Protein AF-A0A6L5FPJ3-F1 (afdb_monomer_lite)

pLDDT: mean 78.19, std 18.32, range [28.7, 98.06]

Radius of gyration: 19.88 Å; chains: 1; bounding box: 61×42×44 Å

Secondary structure (DSSP, 8-state):
---SHHHHHHHS------S-SSSSS-S-------TTSTTTT--B--TTS----HHHHHHHHHHHHHHTS--SS--S--SSPPP-EEE--SHHHHHHHHHH-SEEE---S-GGGHHHHHHHHHHTS-TT---EEE--------SSHHHHHHHHHIIIIISB-HHHHHHHHHHHHH-TTS-GGGTT--PPP-

Sequence (190 aa):
MRTSAFDHATATIAMQRHNTRTFNANKFKLGLFAPNCSGGLTMTKAPERWDASWDNNMQAATLADAAGLVISKPKPYGNERPLLMSAGSSKTGRAFAARHADCLFMVIIEQQALAEDIRAARALAAGERRVGVFASGHMICRPTQKEAEEYHHCIVHEMGDWDAVDVIIGVRKDSLSFPTSCRRCAIPAP

Foldseek 3Di:
DPDPPVVVVVVPPPPQDPCDLQRHPDPDADEDAQLQDFLRPAQFQDPPTRDSDPVSLVVVQVVQVVVSRYHSPDDPDDPDDDQFEFEDDDPVSLLCCQAPGQEYEYEDPDPVCVVVVLVVSQVSHDDPDGHHYHYDDDDFDDPDPVVSVVVVCCGPPVGGPVVVVVVVLVVQLPDPVDDPVVSPPPPDDD

Structure (mmCIF, N/CA/C/O backbone):
data_AF-A0A6L5FPJ3-F1
#
_entry.id   AF-A0A6L5FPJ3-F1
#
loop_
_atom_site.group_PDB
_atom_site.id
_atom_site.type_symbol
_atom_site.label_atom_id
_atom_site.label_alt_id
_atom_site.label_comp_id
_atom_site.label_asym_id
_atom_site.label_entity_id
_atom_site.label_seq_id
_atom_site.pdbx_PDB_ins_code
_atom_site.Cartn_x
_atom_site.Cartn_y
_atom_site.Cartn_z
_atom_site.occupancy
_atom_site.B_iso_or_equiv
_atom_site.auth_seq_id
_atom_site.auth_comp_id
_atom_site.auth_asym_id
_atom_site.auth_atom_id
_atom_site.pdbx_PDB_model_num
ATOM 1 N N . MET A 1 1 ? -42.613 -21.165 10.367 1.00 38.47 1 MET A N 1
ATOM 2 C CA . MET A 1 1 ? -41.861 -21.076 11.640 1.00 38.47 1 MET A CA 1
ATOM 3 C C . MET A 1 1 ? -40.426 -21.541 11.418 1.00 38.47 1 MET A C 1
ATOM 5 O O . MET A 1 1 ? -40.228 -22.740 11.306 1.00 38.47 1 MET A O 1
ATOM 9 N N . ARG A 1 2 ? -39.468 -20.610 11.291 1.00 35.00 2 ARG A N 1
ATOM 10 C CA . ARG A 1 2 ? -38.012 -20.749 11.560 1.00 35.00 2 ARG A CA 1
ATOM 11 C C . ARG A 1 2 ? -37.304 -19.503 11.001 1.00 35.00 2 ARG A C 1
ATOM 13 O O . ARG A 1 2 ? -36.646 -19.565 9.975 1.00 35.00 2 ARG A O 1
ATOM 20 N N . THR A 1 3 ? -37.505 -18.353 11.642 1.00 38.69 3 THR A N 1
ATOM 21 C CA . THR A 1 3 ? -36.840 -17.087 11.262 1.00 38.69 3 THR A CA 1
ATOM 22 C C . THR A 1 3 ? -36.344 -16.266 12.455 1.00 38.69 3 THR A C 1
ATOM 24 O O . THR A 1 3 ? -35.754 -15.223 12.242 1.00 38.69 3 THR A O 1
ATOM 27 N N . SER A 1 4 ? -36.500 -16.708 13.710 1.00 44.62 4 SER A N 1
ATOM 28 C CA . SER A 1 4 ? -36.170 -15.853 14.867 1.00 44.62 4 SER A CA 1
ATOM 29 C C . SER A 1 4 ? -34.794 -16.090 15.505 1.00 44.62 4 SER A C 1
ATOM 31 O O . SER A 1 4 ? -34.322 -15.234 16.245 1.00 44.62 4 SER A O 1
ATOM 33 N N . ALA A 1 5 ? -34.119 -17.215 15.239 1.00 34.91 5 ALA A N 1
ATOM 34 C CA . ALA A 1 5 ? -32.880 -17.561 15.951 1.00 34.91 5 ALA A CA 1
ATOM 35 C C . ALA A 1 5 ? -31.600 -16.957 15.334 1.00 34.91 5 ALA A C 1
ATOM 37 O O . ALA A 1 5 ? -30.630 -16.728 16.052 1.00 34.91 5 ALA A O 1
ATOM 38 N N . PHE A 1 6 ? -31.588 -16.670 14.026 1.00 33.81 6 PHE A N 1
ATOM 39 C CA . PHE A 1 6 ? -30.426 -16.065 13.354 1.00 33.81 6 PHE A CA 1
ATOM 40 C C . PHE A 1 6 ? -30.341 -14.545 13.557 1.00 33.81 6 PHE A C 1
ATOM 42 O O . PHE A 1 6 ? -29.236 -14.013 13.678 1.00 33.81 6 PHE A O 1
ATOM 49 N N . ASP A 1 7 ? -31.488 -13.870 13.670 1.00 36.22 7 ASP A N 1
ATOM 50 C CA . ASP A 1 7 ? -31.563 -12.409 13.803 1.00 36.22 7 ASP A CA 1
ATOM 51 C C . ASP A 1 7 ? -31.186 -11.912 15.208 1.00 36.22 7 ASP A C 1
ATOM 53 O O . ASP A 1 7 ? -30.651 -10.817 15.361 1.00 36.22 7 ASP A O 1
ATOM 57 N N . HIS A 1 8 ? -31.399 -12.718 16.255 1.00 28.70 8 HIS A N 1
ATOM 58 C CA . HIS A 1 8 ? -30.972 -12.353 17.614 1.00 28.70 8 HIS A CA 1
ATOM 59 C C . HIS A 1 8 ? -29.475 -12.579 17.857 1.00 28.70 8 HIS A C 1
ATOM 61 O O . HIS A 1 8 ? -28.860 -11.819 18.601 1.00 28.70 8 HIS A O 1
ATOM 67 N N . ALA A 1 9 ? -28.851 -13.553 17.186 1.00 31.70 9 ALA A N 1
ATOM 68 C CA . ALA A 1 9 ? -27.411 -13.788 17.310 1.00 31.70 9 ALA A CA 1
ATOM 69 C C . ALA A 1 9 ? -26.565 -12.712 16.600 1.00 31.70 9 ALA A C 1
ATOM 71 O O . ALA A 1 9 ? -25.421 -12.471 16.982 1.00 31.70 9 ALA A O 1
ATOM 72 N N . THR A 1 10 ? -27.112 -12.035 15.584 1.00 35.72 10 THR A N 1
ATOM 73 C CA . THR A 1 10 ? -26.400 -10.971 14.856 1.00 35.72 10 THR A CA 1
ATOM 74 C C . THR A 1 10 ? -26.397 -9.637 15.602 1.00 35.72 10 THR A C 1
ATOM 76 O O . THR A 1 10 ? -25.449 -8.868 15.450 1.00 35.72 10 THR A O 1
ATOM 79 N N . ALA A 1 11 ? -27.401 -9.377 16.446 1.00 29.81 11 ALA A N 1
ATOM 80 C CA . ALA A 1 11 ? -27.520 -8.125 17.193 1.00 29.81 11 ALA A CA 1
ATOM 81 C C . ALA A 1 11 ? -26.502 -7.998 18.347 1.00 29.81 11 ALA A C 1
ATOM 83 O O . ALA A 1 11 ? -26.105 -6.890 18.696 1.00 29.81 11 ALA A O 1
ATOM 84 N N . THR A 1 12 ? -26.021 -9.111 18.911 1.00 30.78 12 THR A N 1
ATOM 85 C CA . THR A 1 12 ? -25.081 -9.100 20.053 1.00 30.78 12 THR A CA 1
ATOM 86 C C . THR A 1 12 ? -23.602 -9.105 19.632 1.00 30.78 12 THR A C 1
ATOM 88 O O . THR A 1 12 ? -22.728 -8.808 20.441 1.00 30.78 12 THR A O 1
ATOM 91 N N . ILE A 1 13 ? -23.284 -9.351 18.354 1.00 40.75 13 ILE A N 1
ATOM 92 C CA . ILE A 1 13 ? -21.901 -9.338 17.826 1.00 40.75 13 ILE A CA 1
ATOM 93 C C . ILE A 1 13 ? -21.573 -7.966 17.205 1.00 40.75 13 ILE A C 1
ATOM 95 O O . ILE A 1 13 ? -20.825 -7.836 16.240 1.00 40.75 13 ILE A O 1
ATOM 99 N N . ALA A 1 14 ? -22.097 -6.889 17.783 1.00 42.00 14 ALA A N 1
ATOM 100 C CA . ALA A 1 14 ? -21.445 -5.588 17.703 1.00 42.00 14 ALA A CA 1
ATOM 101 C C . ALA A 1 14 ? -20.428 -5.475 18.852 1.00 42.00 14 ALA A C 1
ATOM 103 O O . ALA A 1 14 ? -20.397 -4.483 19.571 1.00 42.00 14 ALA A O 1
ATOM 104 N N . MET A 1 15 ? -19.602 -6.510 19.067 1.00 47.53 15 MET A N 1
ATOM 105 C CA . MET A 1 15 ? -18.452 -6.377 19.959 1.00 47.53 15 MET A CA 1
ATOM 106 C C . MET A 1 15 ? -17.553 -5.304 19.346 1.00 47.53 15 MET A C 1
ATOM 108 O O . MET A 1 15 ? -16.962 -5.506 18.281 1.00 47.53 15 MET A O 1
ATOM 112 N N . GLN A 1 16 ? -17.503 -4.135 19.989 1.00 55.09 16 GLN A N 1
ATOM 113 C CA . GLN A 1 16 ? -16.430 -3.176 19.785 1.00 55.09 16 GLN A CA 1
ATOM 114 C C . GLN A 1 16 ? -15.129 -3.961 19.942 1.00 55.09 16 GLN A C 1
ATOM 116 O O . GLN A 1 16 ? -14.819 -4.415 21.042 1.00 55.09 16 GLN A O 1
ATOM 121 N N . ARG A 1 17 ? -14.404 -4.165 18.831 1.00 59.72 17 ARG A N 1
ATOM 122 C CA . ARG A 1 17 ? -13.047 -4.715 18.873 1.00 59.72 17 ARG A CA 1
ATOM 123 C C . ARG A 1 17 ? -12.285 -3.974 19.960 1.00 59.72 17 ARG A C 1
ATOM 125 O O . ARG A 1 17 ? -12.403 -2.747 20.056 1.00 59.72 17 ARG A O 1
ATOM 132 N N . HIS A 1 18 ? -11.530 -4.710 20.769 1.00 56.66 18 HIS A N 1
ATOM 133 C CA . HIS A 1 18 ? -10.721 -4.106 21.821 1.00 56.66 18 HIS A CA 1
ATOM 134 C C . HIS A 1 18 ? -9.832 -3.007 21.219 1.00 56.66 18 HIS A C 1
ATOM 136 O O . HIS A 1 18 ? -9.517 -3.034 20.024 1.00 56.66 18 HIS A O 1
ATOM 142 N N . ASN A 1 19 ? -9.432 -2.035 22.042 1.00 61.81 19 ASN A N 1
ATOM 143 C CA . ASN A 1 19 ? -8.578 -0.922 21.632 1.00 61.81 19 ASN A CA 1
ATOM 144 C C . ASN A 1 19 ? -7.247 -1.452 21.051 1.00 61.81 19 ASN A C 1
ATOM 146 O O . ASN A 1 19 ? -6.295 -1.724 21.779 1.00 61.81 19 ASN A O 1
ATOM 150 N N . THR A 1 20 ? -7.198 -1.650 19.735 1.00 69.62 20 THR A N 1
ATOM 151 C CA . THR A 1 20 ? -6.054 -2.187 18.985 1.00 69.62 20 THR A CA 1
ATOM 152 C C . THR A 1 20 ? -5.373 -1.042 18.243 1.00 69.62 20 THR A C 1
ATOM 154 O O . THR A 1 20 ? -5.936 0.042 18.084 1.00 69.62 20 THR A O 1
ATOM 157 N N . ARG A 1 21 ? -4.156 -1.242 17.718 1.00 72.38 21 ARG A N 1
ATOM 158 C CA . ARG A 1 21 ? -3.517 -0.199 16.886 1.00 72.38 21 ARG A CA 1
ATOM 159 C C . ARG A 1 21 ? -4.382 0.154 15.659 1.00 72.38 21 ARG A C 1
ATOM 161 O O . ARG A 1 21 ? -4.481 1.323 15.288 1.00 72.38 21 ARG A O 1
ATOM 168 N N . THR A 1 22 ? -5.099 -0.827 15.107 1.00 75.06 22 THR A N 1
ATOM 169 C CA . THR A 1 22 ? -6.033 -0.632 13.987 1.00 75.06 22 THR A CA 1
ATOM 170 C C . THR A 1 22 ? -7.361 -0.005 14.414 1.00 75.06 22 THR A C 1
ATOM 172 O O . THR A 1 22 ? -7.835 0.910 13.745 1.00 75.06 22 THR A O 1
ATOM 175 N N . PHE A 1 23 ? -7.944 -0.432 15.537 1.00 72.88 23 PHE A N 1
ATOM 176 C CA . PHE A 1 23 ? -9.210 0.090 16.062 1.00 72.88 23 PHE A CA 1
ATOM 177 C C . PHE A 1 23 ? -8.971 0.799 17.396 1.00 72.88 23 PHE A C 1
ATOM 179 O O . PHE A 1 23 ? -9.121 0.216 18.464 1.00 72.88 23 PHE A O 1
ATOM 186 N N . ASN A 1 24 ? -8.578 2.071 17.304 1.00 77.12 24 ASN A N 1
ATOM 187 C CA . ASN A 1 24 ? -8.466 3.004 18.428 1.00 77.12 24 ASN A CA 1
ATOM 188 C C . ASN A 1 24 ? -8.989 4.387 18.022 1.00 77.12 24 ASN A C 1
ATOM 190 O O . ASN A 1 24 ? -9.336 4.595 16.858 1.00 77.12 24 ASN A O 1
ATOM 194 N N . ALA A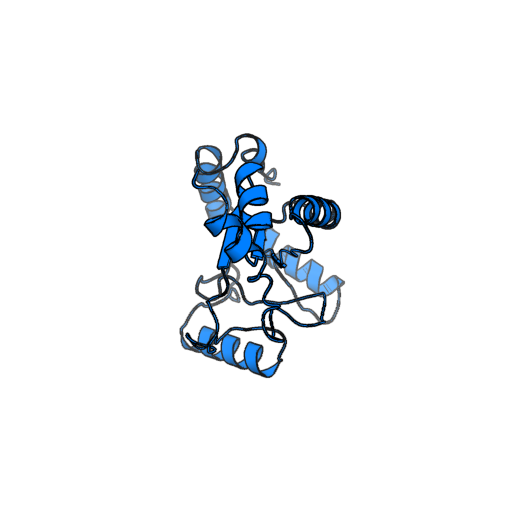 1 25 ? -8.997 5.334 18.962 1.00 81.56 25 ALA A N 1
ATOM 195 C CA . ALA A 1 25 ? -9.538 6.679 18.769 1.00 81.56 25 ALA A CA 1
ATOM 196 C C . ALA A 1 25 ? -8.852 7.514 17.665 1.00 81.56 25 ALA A C 1
ATOM 198 O O . ALA A 1 25 ? -9.455 8.468 17.170 1.00 81.56 25 ALA A O 1
ATOM 199 N N . ASN A 1 26 ? -7.624 7.175 17.249 1.00 82.31 26 ASN A N 1
ATOM 200 C CA . ASN A 1 26 ? -6.961 7.861 16.143 1.00 82.31 26 ASN A CA 1
ATOM 201 C C . ASN A 1 26 ? -7.715 7.591 14.832 1.00 82.31 26 ASN A C 1
ATOM 203 O O . ASN A 1 26 ? -7.909 6.440 14.444 1.00 82.31 26 ASN A O 1
ATOM 207 N N . LYS A 1 27 ? -8.139 8.658 14.150 1.00 82.69 27 LYS A N 1
ATOM 208 C CA . LYS A 1 27 ? -8.927 8.583 12.912 1.00 82.69 27 LYS A CA 1
ATOM 209 C C . LYS A 1 27 ? -8.084 8.221 11.689 1.00 82.69 27 LYS A C 1
ATOM 211 O O . LYS A 1 27 ? -8.639 7.709 10.721 1.00 82.69 27 LYS A O 1
ATOM 216 N N . PHE A 1 28 ? 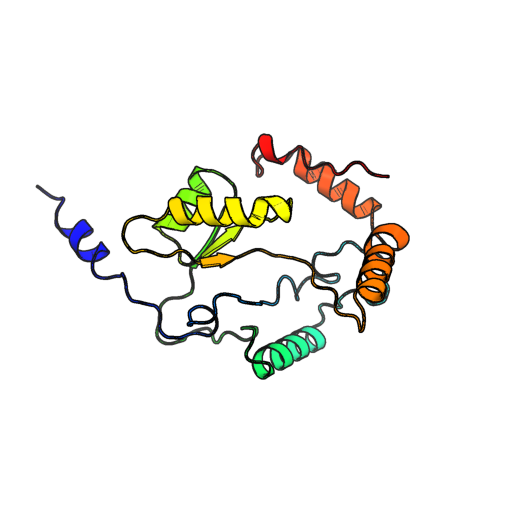-6.777 8.478 11.735 1.00 85.06 28 PHE A N 1
ATOM 217 C CA . PHE A 1 28 ? -5.849 8.191 10.648 1.00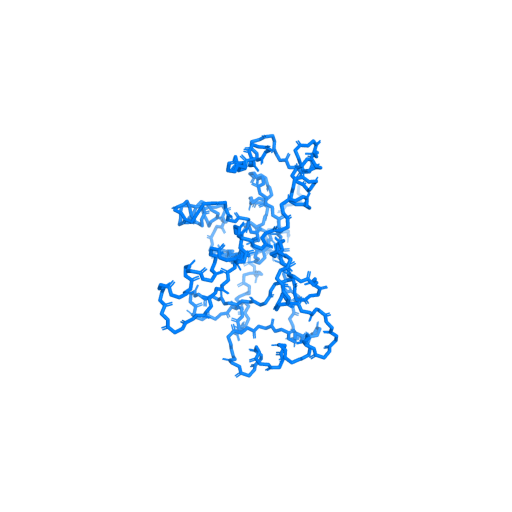 85.06 28 PHE A CA 1
ATOM 218 C C . PHE A 1 28 ? -4.907 7.053 11.043 1.00 85.06 28 PHE A C 1
ATOM 220 O O . PHE A 1 28 ? -4.401 7.011 12.165 1.00 85.06 28 PHE A O 1
ATOM 227 N N . LYS A 1 29 ? -4.712 6.101 10.129 1.00 81.88 29 LYS A N 1
ATOM 228 C CA . LYS A 1 29 ? -3.905 4.895 10.339 1.00 81.88 29 LYS A CA 1
ATOM 229 C C . LYS A 1 29 ? -2.889 4.784 9.219 1.00 81.88 29 LYS A C 1
ATOM 231 O O . LYS A 1 29 ? -3.249 4.981 8.062 1.00 81.88 29 LYS A O 1
ATOM 236 N N . LEU A 1 30 ? -1.665 4.406 9.569 1.00 84.56 30 LEU A N 1
ATOM 237 C CA . LEU A 1 30 ? -0.636 4.042 8.605 1.00 84.56 30 LEU A CA 1
ATOM 238 C C . LEU A 1 30 ? -0.356 2.540 8.710 1.00 84.56 30 LEU A C 1
ATOM 240 O O . LEU A 1 30 ? -0.519 1.937 9.772 1.00 84.56 30 LEU A O 1
ATOM 244 N N . GLY A 1 31 ? 0.048 1.931 7.600 1.00 84.12 31 GLY A N 1
ATOM 245 C CA . GLY A 1 31 ? 0.433 0.528 7.524 1.00 84.12 31 GLY A CA 1
ATOM 246 C C . GLY A 1 31 ? 1.535 0.320 6.491 1.00 84.12 31 GLY A C 1
ATOM 247 O O . GLY A 1 31 ? 1.631 1.097 5.544 1.00 84.12 31 GLY A O 1
ATOM 248 N N . LEU A 1 32 ? 2.349 -0.724 6.664 1.00 86.69 32 LEU A N 1
ATOM 249 C CA . LEU A 1 32 ? 3.244 -1.192 5.607 1.00 86.69 32 LEU A CA 1
ATOM 250 C C . LEU A 1 32 ? 2.450 -2.090 4.655 1.00 86.69 32 LEU A C 1
ATOM 252 O O . LEU A 1 32 ? 1.687 -2.948 5.100 1.00 86.69 32 LEU A O 1
ATOM 256 N N . PHE A 1 33 ? 2.624 -1.888 3.352 1.00 88.31 33 PHE A N 1
ATOM 257 C CA . PHE A 1 33 ? 1.951 -2.664 2.315 1.00 88.31 33 PHE A CA 1
ATOM 258 C C . PHE A 1 33 ? 2.961 -3.133 1.271 1.00 88.31 33 PHE A C 1
ATOM 260 O O . PHE A 1 33 ? 3.838 -2.370 0.881 1.00 88.31 33 PHE A O 1
ATOM 267 N N . ALA A 1 34 ? 2.830 -4.391 0.844 1.00 88.50 34 ALA A N 1
ATOM 268 C CA . ALA A 1 34 ? 3.736 -5.058 -0.094 1.00 88.50 34 ALA A CA 1
ATOM 269 C C . ALA A 1 34 ? 5.250 -5.021 0.258 1.00 88.50 34 ALA A C 1
ATOM 271 O O . ALA A 1 34 ? 6.063 -4.938 -0.662 1.00 88.50 34 ALA A O 1
ATOM 272 N N . PRO A 1 35 ? 5.682 -5.130 1.538 1.00 88.56 35 PRO A N 1
ATOM 273 C CA . PRO A 1 35 ? 7.116 -5.170 1.857 1.00 88.56 35 PRO A CA 1
ATOM 274 C C . PRO A 1 35 ? 7.802 -6.440 1.318 1.00 88.56 35 PRO A C 1
ATOM 276 O O . PRO A 1 35 ? 9.010 -6.483 1.139 1.00 88.56 35 PRO A O 1
ATOM 279 N N . ASN A 1 36 ? 7.031 -7.478 0.995 1.00 89.00 36 ASN A N 1
ATOM 280 C CA . ASN A 1 36 ? 7.517 -8.720 0.401 1.00 89.00 36 ASN A CA 1
ATOM 281 C C . ASN A 1 36 ? 7.724 -8.651 -1.127 1.00 89.00 36 ASN A C 1
ATOM 283 O O . ASN A 1 36 ? 8.057 -9.669 -1.728 1.00 89.00 36 ASN A O 1
ATOM 287 N N . CYS A 1 37 ? 7.504 -7.495 -1.756 1.00 90.81 37 CYS A N 1
ATOM 288 C CA . CYS A 1 37 ? 7.731 -7.278 -3.182 1.00 90.81 37 CYS A CA 1
ATOM 289 C C . CYS A 1 37 ? 8.916 -6.326 -3.358 1.00 90.81 37 CYS A C 1
ATOM 291 O O . CYS A 1 37 ? 8.867 -5.206 -2.853 1.00 90.81 37 CYS A O 1
ATOM 293 N N . SER A 1 38 ? 9.974 -6.724 -4.070 1.00 90.69 38 SER A N 1
ATOM 294 C CA . SER A 1 38 ? 11.070 -5.793 -4.375 1.00 90.69 38 SER A CA 1
ATOM 295 C C . SER A 1 38 ? 10.571 -4.679 -5.301 1.00 90.69 38 SER A C 1
ATOM 297 O O . SER A 1 38 ? 9.859 -4.944 -6.266 1.00 90.69 38 SER A O 1
ATOM 299 N N . GLY A 1 39 ? 10.897 -3.428 -4.975 1.00 87.88 39 GLY A N 1
ATOM 300 C CA . GLY A 1 39 ? 10.260 -2.229 -5.538 1.00 87.88 39 GLY A CA 1
ATOM 301 C C . GLY A 1 39 ? 8.894 -1.888 -4.921 1.00 87.88 39 GLY A C 1
ATOM 302 O O . GLY A 1 39 ? 8.319 -0.844 -5.222 1.00 87.88 39 GLY A O 1
ATOM 303 N N . GLY A 1 40 ? 8.372 -2.723 -4.018 1.00 87.12 40 GLY A N 1
ATOM 304 C CA . GLY A 1 40 ? 7.043 -2.574 -3.435 1.00 87.12 40 GLY A CA 1
ATOM 305 C C . GLY A 1 40 ? 5.959 -2.651 -4.509 1.00 87.12 40 GLY A C 1
ATOM 306 O O . GLY A 1 40 ? 5.788 -3.678 -5.165 1.00 87.12 40 GLY A O 1
ATOM 307 N N . LEU A 1 41 ? 5.224 -1.551 -4.681 1.00 87.69 41 LEU A N 1
ATOM 308 C CA . LEU A 1 41 ? 4.289 -1.342 -5.793 1.00 87.69 41 LEU A CA 1
ATOM 309 C C . LEU A 1 41 ? 4.778 -0.283 -6.792 1.00 87.69 41 LEU A C 1
ATOM 311 O O . LEU A 1 41 ? 4.057 0.041 -7.737 1.00 87.69 41 LEU A O 1
ATOM 315 N N . THR A 1 42 ? 5.983 0.253 -6.596 1.00 89.81 42 THR A N 1
ATOM 316 C CA . THR A 1 42 ? 6.580 1.246 -7.485 1.00 89.81 42 THR A CA 1
ATOM 317 C C . THR A 1 42 ? 7.363 0.526 -8.573 1.00 89.81 42 THR A C 1
ATOM 319 O O . THR A 1 42 ? 8.386 -0.106 -8.313 1.00 89.81 42 THR A O 1
ATOM 322 N N . MET A 1 43 ? 6.897 0.637 -9.812 1.00 91.06 43 MET A N 1
ATOM 323 C CA . MET A 1 43 ? 7.588 0.080 -10.974 1.00 91.06 43 MET A CA 1
ATOM 324 C C . MET A 1 43 ? 8.700 1.041 -11.392 1.00 91.06 43 MET A C 1
ATOM 326 O O . MET A 1 43 ? 8.479 1.970 -12.163 1.00 91.06 43 MET A O 1
ATOM 330 N N . THR A 1 44 ? 9.883 0.860 -10.811 1.00 93.81 44 THR A N 1
ATOM 331 C CA . THR A 1 44 ? 11.037 1.739 -11.013 1.00 93.81 44 THR A CA 1
ATOM 332 C C . THR A 1 44 ? 12.325 0.936 -11.155 1.00 93.81 44 THR A C 1
ATOM 334 O O . THR A 1 44 ? 12.529 -0.082 -10.488 1.00 93.81 44 THR A O 1
ATOM 337 N N . LYS A 1 45 ? 13.211 1.431 -12.016 1.00 94.62 45 LYS A N 1
ATOM 338 C CA . LYS A 1 45 ? 14.578 0.958 -12.239 1.00 94.62 45 LYS A CA 1
ATOM 339 C C . LYS A 1 45 ? 15.568 1.582 -11.242 1.00 94.62 45 LYS A C 1
ATOM 341 O O . LYS A 1 45 ? 16.750 1.247 -11.292 1.00 94.62 45 LYS A O 1
ATOM 346 N N . ALA A 1 46 ? 15.102 2.445 -10.330 1.00 94.38 46 ALA A N 1
ATOM 347 C CA . ALA A 1 46 ? 15.940 3.089 -9.323 1.00 94.38 46 ALA A CA 1
ATOM 348 C C . ALA A 1 46 ? 16.775 2.059 -8.522 1.00 94.38 46 ALA A C 1
ATOM 350 O O . ALA A 1 46 ? 16.247 1.009 -8.112 1.00 94.38 46 ALA A O 1
ATOM 351 N N . PRO A 1 47 ? 18.078 2.311 -8.300 1.00 93.00 47 PRO A N 1
ATOM 352 C CA . PRO A 1 47 ? 18.937 1.401 -7.543 1.00 93.00 47 PRO A CA 1
ATOM 353 C C . PRO A 1 47 ? 18.532 1.301 -6.067 1.00 93.00 47 PRO A C 1
ATOM 355 O O . PRO A 1 47 ? 18.666 0.236 -5.474 1.00 93.00 47 PRO A O 1
ATOM 358 N N . GLU A 1 48 ? 17.980 2.369 -5.495 1.00 91.88 48 GLU A N 1
ATOM 359 C CA . GLU A 1 48 ? 17.504 2.458 -4.112 1.00 91.88 48 GLU A CA 1
ATOM 360 C C . GLU A 1 48 ? 16.079 1.922 -3.897 1.00 91.88 48 GLU A C 1
ATOM 362 O O . GLU A 1 48 ? 15.509 2.083 -2.814 1.00 91.88 48 GLU A O 1
ATOM 367 N N . ARG A 1 49 ? 15.469 1.302 -4.917 1.00 92.62 49 ARG A N 1
ATOM 368 C CA . ARG A 1 49 ? 14.153 0.664 -4.779 1.00 92.62 49 ARG A CA 1
ATOM 369 C C . ARG A 1 49 ? 14.168 -0.357 -3.637 1.00 92.62 49 ARG A C 1
ATOM 371 O O . ARG A 1 49 ? 15.191 -0.973 -3.353 1.00 92.62 49 ARG A O 1
ATOM 378 N N . TRP A 1 50 ? 13.008 -0.572 -3.020 1.00 93.50 50 TRP A N 1
ATOM 379 C CA . TRP A 1 50 ? 12.886 -1.480 -1.879 1.00 93.50 50 TRP A CA 1
ATOM 380 C C . TRP A 1 50 ? 13.448 -2.876 -2.191 1.00 93.50 50 TRP A C 1
ATOM 382 O O . TRP A 1 50 ? 12.989 -3.531 -3.128 1.00 93.50 50 TRP A O 1
ATOM 392 N N . ASP A 1 51 ? 14.413 -3.338 -1.398 1.00 94.81 51 ASP A N 1
ATOM 393 C CA . ASP A 1 51 ? 14.873 -4.725 -1.415 1.00 94.81 51 ASP A CA 1
ATOM 394 C C . ASP A 1 51 ? 14.077 -5.532 -0.384 1.00 94.81 51 ASP A C 1
ATOM 396 O O . ASP A 1 51 ? 14.231 -5.342 0.823 1.00 94.81 51 ASP A O 1
ATOM 400 N N . ALA A 1 52 ? 13.237 -6.448 -0.868 1.00 94.19 52 ALA A N 1
ATOM 401 C CA . ALA A 1 52 ? 12.344 -7.268 -0.055 1.00 94.19 52 ALA A CA 1
ATOM 402 C C . ALA A 1 52 ? 13.035 -8.480 0.604 1.00 94.19 52 ALA A C 1
ATOM 404 O O . ALA A 1 52 ? 12.411 -9.529 0.796 1.00 94.19 52 ALA A O 1
ATOM 405 N N . SER A 1 53 ? 14.315 -8.352 0.956 1.00 94.94 53 SER A N 1
ATOM 406 C CA . SER A 1 53 ? 15.056 -9.365 1.704 1.00 94.94 53 SER A CA 1
ATOM 407 C C . SER A 1 53 ? 14.486 -9.572 3.113 1.00 94.94 53 SER A C 1
ATOM 409 O O . SER A 1 53 ? 13.766 -8.734 3.668 1.00 94.94 53 SER A O 1
ATOM 411 N N . TRP A 1 54 ? 14.789 -10.731 3.706 1.00 92.38 54 TRP A N 1
ATOM 412 C CA . TRP A 1 54 ? 14.340 -11.065 5.060 1.00 92.38 54 TRP A CA 1
ATOM 413 C C . TRP A 1 54 ? 14.786 -10.017 6.084 1.00 92.38 54 TRP A C 1
ATOM 415 O O . TRP A 1 54 ? 13.962 -9.541 6.865 1.00 92.38 54 TRP A O 1
ATOM 425 N N . ASP A 1 55 ? 16.059 -9.622 6.045 1.00 94.81 55 ASP A N 1
ATOM 426 C CA . ASP A 1 55 ? 16.636 -8.682 7.006 1.00 94.81 55 ASP A CA 1
ATOM 427 C C . ASP A 1 55 ? 15.987 -7.297 6.899 1.00 94.81 55 ASP A C 1
ATOM 429 O O . ASP A 1 55 ? 15.570 -6.739 7.918 1.00 94.81 55 ASP A O 1
ATOM 433 N N . ASN A 1 56 ? 15.780 -6.790 5.679 1.00 93.38 56 ASN A N 1
ATOM 434 C CA . ASN A 1 56 ? 15.087 -5.518 5.461 1.00 93.38 56 ASN A CA 1
ATOM 435 C C . ASN A 1 56 ? 13.632 -5.571 5.938 1.00 93.38 56 ASN A C 1
ATOM 437 O O . ASN A 1 56 ? 13.158 -4.645 6.601 1.00 93.38 56 ASN A O 1
ATOM 441 N N . ASN A 1 57 ? 12.922 -6.670 5.672 1.00 91.00 57 ASN A N 1
ATOM 442 C CA . ASN A 1 57 ? 11.553 -6.863 6.152 1.00 91.00 57 ASN A CA 1
ATOM 443 C C . ASN A 1 57 ? 11.479 -6.929 7.682 1.00 91.00 57 ASN A C 1
ATOM 445 O O . ASN A 1 57 ? 10.599 -6.311 8.289 1.00 91.0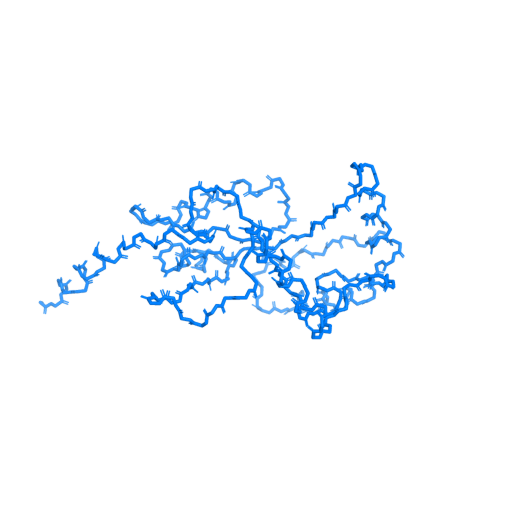0 57 ASN A O 1
ATOM 449 N N . MET A 1 58 ? 12.419 -7.625 8.325 1.00 89.25 58 MET A N 1
ATOM 450 C CA . MET A 1 58 ? 12.508 -7.691 9.783 1.00 89.25 58 MET A CA 1
ATOM 451 C C . MET A 1 58 ? 12.841 -6.332 10.402 1.00 89.25 58 MET A C 1
ATOM 453 O O . MET A 1 58 ? 12.258 -5.961 11.429 1.00 89.25 58 MET A O 1
ATOM 457 N N . GLN A 1 59 ? 13.728 -5.563 9.771 1.00 90.94 59 GLN A N 1
ATOM 458 C CA . GLN A 1 59 ? 14.072 -4.215 10.207 1.00 90.94 59 GLN A CA 1
ATOM 459 C C . GLN A 1 59 ? 12.878 -3.264 10.062 1.00 90.94 59 GLN A C 1
ATOM 461 O O . GLN A 1 59 ? 12.512 -2.596 11.032 1.00 90.94 59 GLN A O 1
ATOM 466 N N . ALA A 1 60 ? 12.214 -3.253 8.902 1.00 89.06 60 ALA A N 1
ATOM 467 C CA . ALA A 1 60 ? 11.019 -2.446 8.672 1.00 89.06 60 ALA A CA 1
ATOM 468 C C . ALA A 1 60 ? 9.905 -2.788 9.666 1.00 89.06 60 ALA A C 1
ATOM 470 O O . ALA A 1 60 ? 9.279 -1.886 10.225 1.00 89.06 60 ALA A O 1
ATOM 471 N N . ALA A 1 61 ? 9.689 -4.077 9.947 1.00 86.31 61 ALA A N 1
ATOM 472 C CA . ALA A 1 61 ? 8.700 -4.499 10.927 1.00 86.31 61 ALA A CA 1
ATOM 473 C C . ALA A 1 61 ? 9.032 -4.028 12.348 1.00 86.31 61 ALA A C 1
ATOM 475 O O . ALA A 1 61 ? 8.148 -3.561 13.065 1.00 86.31 61 ALA A O 1
ATOM 476 N N . THR A 1 62 ? 10.306 -4.086 12.736 1.00 86.31 62 THR A N 1
ATOM 477 C CA . THR A 1 62 ? 10.768 -3.627 14.053 1.00 86.31 62 THR A CA 1
ATOM 478 C C . THR A 1 62 ? 10.605 -2.115 14.214 1.00 86.31 62 THR A C 1
ATOM 480 O O . THR A 1 62 ? 10.086 -1.660 15.233 1.00 86.31 62 THR A O 1
ATOM 483 N N . LEU A 1 63 ? 10.983 -1.330 13.198 1.00 88.69 63 LEU A N 1
ATOM 484 C CA . LEU A 1 63 ? 10.814 0.128 13.198 1.00 88.69 63 LEU A CA 1
ATOM 485 C C . LEU A 1 63 ? 9.333 0.528 13.241 1.00 88.69 63 LEU A C 1
ATOM 487 O O . LEU A 1 63 ? 8.945 1.396 14.022 1.00 88.69 63 LEU A O 1
ATOM 491 N N . ALA A 1 64 ? 8.494 -0.143 12.448 1.00 84.69 64 ALA A N 1
ATOM 492 C CA . ALA A 1 64 ? 7.045 0.037 12.444 1.00 84.69 64 ALA A CA 1
ATOM 493 C C . ALA A 1 64 ? 6.418 -0.238 13.822 1.00 84.69 64 ALA A C 1
ATOM 495 O O . ALA A 1 64 ? 5.581 0.536 14.301 1.00 84.69 64 ALA A O 1
ATOM 496 N N . ASP A 1 65 ? 6.842 -1.321 14.477 1.00 80.19 65 ASP A N 1
ATOM 497 C CA . ASP A 1 65 ? 6.351 -1.690 15.797 1.00 80.19 65 ASP A CA 1
ATOM 498 C C . ASP A 1 65 ? 6.785 -0.683 16.873 1.00 80.19 65 ASP A C 1
ATOM 500 O O . ASP A 1 65 ? 5.944 -0.303 17.699 1.00 80.19 65 ASP A O 1
ATOM 504 N N . ALA A 1 66 ? 8.049 -0.238 16.830 1.00 83.69 66 ALA A N 1
ATOM 505 C CA . ALA A 1 66 ? 8.637 0.742 17.746 1.00 83.69 66 ALA A CA 1
ATOM 506 C C . ALA A 1 66 ? 8.005 2.134 17.611 1.00 83.69 66 ALA A C 1
ATOM 508 O O . ALA A 1 66 ? 7.743 2.789 18.616 1.00 83.69 66 ALA A O 1
ATOM 509 N N . ALA A 1 67 ? 7.682 2.558 16.386 1.00 82.56 67 ALA A N 1
ATOM 510 C CA . ALA A 1 67 ? 6.967 3.808 16.140 1.00 82.56 67 ALA A CA 1
ATOM 511 C C . ALA A 1 67 ? 5.540 3.800 16.720 1.00 82.56 67 ALA A C 1
ATOM 513 O O . ALA A 1 67 ? 4.934 4.854 16.888 1.00 82.56 67 ALA A O 1
ATOM 514 N N . GLY A 1 68 ? 4.958 2.625 16.992 1.00 74.19 68 GLY A N 1
ATOM 515 C CA . GLY A 1 68 ? 3.590 2.511 17.508 1.00 74.19 68 GLY A CA 1
ATOM 516 C C . GLY A 1 68 ? 2.495 2.864 16.489 1.00 74.19 68 GLY A C 1
ATOM 517 O O . GLY A 1 68 ? 1.310 2.783 16.813 1.00 74.19 68 GLY A O 1
ATOM 518 N N . LEU A 1 69 ? 2.878 3.230 15.261 1.00 63.22 69 LEU A N 1
ATOM 519 C CA . LEU A 1 69 ? 1.990 3.736 14.208 1.00 63.22 69 LEU A CA 1
ATOM 520 C C . LEU A 1 69 ? 1.418 2.631 13.317 1.00 63.22 69 LEU A C 1
ATOM 522 O O . LEU A 1 69 ? 0.340 2.797 12.749 1.00 63.22 69 LEU A O 1
ATOM 526 N N . VAL A 1 70 ? 2.133 1.511 13.203 1.00 65.06 70 VAL A N 1
ATOM 527 C CA . VAL A 1 70 ? 1.858 0.427 12.257 1.00 65.06 70 VAL A CA 1
ATOM 528 C C . VAL A 1 70 ? 1.861 -0.916 13.003 1.00 65.06 70 VAL A C 1
ATOM 530 O O . VAL A 1 70 ? 2.527 -1.072 14.028 1.00 65.06 70 VAL A O 1
ATOM 533 N N . ILE A 1 71 ? 1.083 -1.887 12.515 1.00 63.78 71 ILE A N 1
ATOM 534 C CA . ILE A 1 71 ? 1.210 -3.300 12.898 1.00 63.78 71 ILE A CA 1
ATOM 535 C C . ILE A 1 71 ? 1.944 -3.998 11.756 1.00 63.78 71 ILE A C 1
ATOM 537 O O . ILE A 1 71 ? 1.356 -4.173 10.692 1.00 63.78 71 ILE A O 1
ATOM 541 N N . SER A 1 72 ? 3.201 -4.385 11.963 1.00 62.72 72 SER A N 1
ATOM 542 C CA . SER A 1 72 ? 3.956 -5.155 10.960 1.00 62.72 72 SER A CA 1
ATOM 543 C C . SER A 1 72 ? 4.325 -6.558 11.451 1.00 62.72 72 SER A C 1
ATOM 545 O O . SER A 1 72 ? 4.527 -7.469 10.653 1.00 62.72 72 SER A O 1
ATOM 547 N N . LYS A 1 73 ? 4.299 -6.784 12.772 1.00 61.56 73 LYS A N 1
ATOM 548 C CA . LYS A 1 73 ? 4.500 -8.101 13.390 1.00 61.56 73 LYS A CA 1
ATOM 549 C C . LYS A 1 73 ? 3.245 -8.577 14.138 1.00 61.56 73 LYS A C 1
ATOM 551 O O . LYS A 1 73 ? 3.282 -8.737 15.364 1.00 61.56 73 LYS A O 1
ATOM 556 N N . PRO A 1 74 ? 2.093 -8.774 13.464 1.00 60.25 74 PRO A N 1
ATOM 557 C CA . PRO A 1 74 ? 0.915 -9.269 14.157 1.00 60.25 74 PRO A CA 1
ATOM 558 C C . PRO A 1 74 ? 1.208 -10.677 14.681 1.00 60.25 74 PRO A C 1
ATOM 560 O O . PRO A 1 74 ? 1.510 -11.593 13.917 1.00 60.25 74 PRO A O 1
ATOM 563 N N . LYS A 1 75 ? 1.117 -10.866 16.001 1.00 56.81 75 LYS A N 1
ATOM 564 C CA . LYS A 1 75 ? 1.065 -12.221 16.554 1.00 56.81 75 LYS A CA 1
ATOM 565 C C . LYS A 1 75 ? -0.191 -12.908 15.985 1.00 56.81 75 LYS A C 1
ATOM 567 O O . LYS A 1 75 ? -1.223 -12.242 15.894 1.00 56.81 75 LYS A O 1
ATOM 572 N N . PRO A 1 76 ? -0.149 -14.210 15.644 1.00 54.47 76 PRO A N 1
ATOM 573 C CA . PRO A 1 76 ? -1.278 -14.909 15.015 1.00 54.47 76 PRO A CA 1
ATOM 574 C C . PRO A 1 76 ? -2.571 -14.913 15.842 1.00 54.47 76 PRO A C 1
ATOM 576 O O . PRO A 1 76 ? -3.633 -15.252 15.329 1.00 54.47 76 PRO A O 1
ATOM 579 N N . TYR A 1 77 ? -2.490 -14.571 17.129 1.00 54.75 77 TYR A N 1
ATOM 580 C CA . TYR A 1 77 ? -3.574 -14.751 18.075 1.00 54.75 77 TYR A CA 1
ATOM 581 C C . TYR A 1 77 ? -3.536 -13.679 19.168 1.00 54.75 77 TYR A C 1
ATOM 583 O O . TYR A 1 77 ? -2.529 -13.512 19.857 1.00 54.75 77 TYR A O 1
ATOM 591 N N . GLY A 1 78 ? -4.639 -12.940 19.301 1.00 61.53 78 GLY A N 1
ATOM 592 C CA . GLY A 1 78 ? -4.837 -11.880 20.294 1.00 61.53 78 GLY A CA 1
ATOM 593 C C . GLY A 1 78 ? -6.021 -12.140 21.229 1.00 61.53 78 GLY A C 1
ATOM 594 O O . GLY A 1 78 ? -6.621 -11.180 21.693 1.00 61.53 78 GLY A O 1
ATOM 595 N N . ASN A 1 79 ? -6.390 -13.411 21.457 1.00 66.88 79 ASN A N 1
ATOM 596 C CA . ASN A 1 79 ? -7.605 -13.829 22.184 1.00 66.88 79 ASN A CA 1
ATOM 597 C C . ASN A 1 79 ? -8.926 -13.274 21.602 1.00 66.88 79 ASN A C 1
ATOM 599 O O . ASN A 1 79 ? -9.948 -13.251 22.281 1.00 66.88 79 ASN A O 1
ATOM 603 N N . GLU A 1 80 ? -8.919 -12.851 20.338 1.00 69.94 80 GLU A N 1
ATOM 604 C CA . GLU A 1 80 ? -10.078 -12.339 19.606 1.00 69.94 80 GLU A CA 1
ATOM 605 C C . GLU A 1 80 ? -10.064 -12.904 18.177 1.00 69.94 80 GLU A C 1
ATOM 607 O O . GLU A 1 80 ? -9.035 -13.393 17.694 1.00 69.94 80 GLU A O 1
ATOM 612 N N . ARG A 1 81 ? -11.203 -12.843 17.476 1.00 77.69 81 ARG A N 1
ATOM 613 C CA . ARG A 1 81 ? -11.278 -13.256 16.070 1.00 77.69 81 ARG A CA 1
ATOM 614 C C . ARG A 1 81 ? -10.359 -12.398 15.176 1.00 77.69 81 ARG A C 1
ATOM 616 O O . ARG A 1 81 ? -10.242 -11.185 15.395 1.00 77.69 81 ARG A O 1
ATOM 623 N N . PRO A 1 82 ? -9.769 -12.978 14.113 1.00 78.44 82 PRO A N 1
ATOM 624 C CA . PRO A 1 82 ? -8.932 -12.241 13.169 1.00 78.44 82 PRO A CA 1
ATOM 625 C C . PRO A 1 82 ? -9.623 -11.010 12.574 1.00 78.44 82 PRO A C 1
ATOM 627 O O . PRO A 1 82 ? -10.852 -10.948 12.460 1.00 78.44 82 PRO A O 1
ATOM 630 N N . LEU A 1 83 ? -8.829 -10.014 12.178 1.00 79.94 83 LEU A N 1
ATOM 631 C CA . LEU A 1 83 ? -9.305 -8.897 11.363 1.00 79.94 83 LEU A CA 1
ATOM 632 C C . LEU A 1 83 ? -9.702 -9.409 9.980 1.00 79.94 83 LEU A C 1
ATOM 634 O O . LEU A 1 83 ? -8.857 -9.916 9.250 1.00 79.94 83 LEU A O 1
ATOM 638 N N . LEU A 1 84 ? -10.980 -9.264 9.618 1.00 85.62 84 LEU A N 1
ATOM 639 C CA . LEU A 1 84 ? -11.460 -9.619 8.287 1.00 85.62 84 LEU A CA 1
ATOM 640 C C . LEU A 1 84 ? -11.449 -8.379 7.397 1.00 85.62 84 LEU A C 1
ATOM 642 O O . LEU A 1 84 ? -12.275 -7.474 7.545 1.00 85.62 84 LEU A O 1
ATOM 646 N N . MET A 1 85 ? -10.494 -8.346 6.473 1.00 88.94 85 MET A N 1
ATOM 647 C CA . MET A 1 85 ? -10.397 -7.326 5.437 1.00 88.94 85 MET A CA 1
ATOM 648 C C . MET A 1 85 ? -10.929 -7.895 4.124 1.00 88.94 85 MET A C 1
ATOM 650 O O . MET A 1 85 ? -10.463 -8.932 3.660 1.00 88.94 85 MET A O 1
ATOM 654 N N . SER A 1 86 ? -11.905 -7.216 3.525 1.00 92.12 86 SER A N 1
ATOM 655 C CA . SER A 1 86 ? -12.432 -7.553 2.204 1.00 92.12 86 SER A CA 1
ATOM 656 C C . SER A 1 86 ? -11.982 -6.495 1.203 1.00 92.12 86 SER A C 1
ATOM 658 O O . SER A 1 86 ? -12.215 -5.304 1.408 1.00 92.12 86 SER A O 1
ATOM 660 N N . ALA A 1 87 ? -11.319 -6.928 0.133 1.00 90.31 87 ALA A N 1
ATOM 661 C CA . ALA A 1 87 ? -10.975 -6.072 -0.992 1.00 90.31 87 ALA A CA 1
ATOM 662 C C . ALA A 1 87 ? -12.072 -6.174 -2.056 1.00 90.31 87 ALA A C 1
ATOM 664 O O . ALA A 1 87 ? -12.427 -7.271 -2.488 1.00 90.31 87 ALA A O 1
ATOM 665 N N . GLY A 1 88 ? -12.622 -5.039 -2.481 1.00 83.06 88 GLY A N 1
ATOM 666 C CA . GLY A 1 88 ? -13.686 -5.040 -3.478 1.00 83.06 88 GLY A CA 1
ATOM 667 C C . GLY A 1 88 ? -13.981 -3.655 -4.030 1.00 83.06 88 GLY A C 1
ATOM 668 O O . GLY A 1 88 ? -14.238 -2.718 -3.280 1.00 83.06 88 GLY A O 1
ATOM 669 N N . SER A 1 89 ? -13.987 -3.540 -5.357 1.00 79.50 89 SER A N 1
ATOM 670 C CA . SER A 1 89 ? -14.276 -2.291 -6.072 1.00 79.50 89 SER A CA 1
ATOM 671 C C . SER A 1 89 ? -15.702 -2.223 -6.632 1.00 79.50 89 SER A C 1
ATOM 673 O O . SER A 1 89 ? -16.219 -1.133 -6.865 1.00 79.50 89 SER A O 1
ATOM 675 N N . SER A 1 90 ? -16.378 -3.363 -6.819 1.00 84.19 90 SER A N 1
ATOM 676 C CA . SER A 1 90 ? -17.750 -3.398 -7.343 1.00 84.19 90 SER A CA 1
ATOM 677 C C . SER A 1 90 ? -18.778 -2.913 -6.316 1.00 84.19 90 SER A C 1
ATOM 679 O O . SER A 1 90 ? -18.560 -3.001 -5.106 1.00 84.19 90 SER A O 1
ATOM 681 N N . LYS A 1 91 ? -19.952 -2.463 -6.786 1.00 84.50 91 LYS A N 1
ATOM 682 C CA . LYS A 1 91 ? -21.079 -2.083 -5.911 1.00 84.50 91 LYS A CA 1
ATOM 683 C C . LYS A 1 91 ? -21.423 -3.201 -4.921 1.00 84.50 91 LYS A C 1
ATOM 685 O O . LYS A 1 91 ? -21.543 -2.951 -3.725 1.00 84.50 91 LYS A O 1
ATOM 690 N N . THR A 1 92 ? -21.534 -4.435 -5.413 1.00 88.50 92 THR A N 1
ATOM 691 C CA . THR A 1 92 ? -21.852 -5.609 -4.589 1.00 88.50 92 THR A CA 1
ATOM 692 C C . THR A 1 92 ? -20.729 -5.934 -3.606 1.00 88.50 92 THR A C 1
ATOM 694 O O . THR A 1 92 ? -21.011 -6.164 -2.433 1.00 88.50 92 THR A O 1
ATOM 697 N N . GLY A 1 93 ? -19.464 -5.895 -4.042 1.00 88.88 93 GLY A N 1
ATOM 698 C CA . GLY A 1 93 ? -18.309 -6.171 -3.182 1.00 88.88 93 GLY A CA 1
ATOM 699 C C . GLY A 1 93 ? -18.161 -5.149 -2.054 1.00 88.88 93 GLY A C 1
ATOM 700 O O . GLY A 1 93 ? -18.035 -5.529 -0.892 1.00 88.88 93 GLY A O 1
ATOM 701 N N . ARG A 1 94 ? -18.284 -3.852 -2.368 1.00 90.25 94 ARG A N 1
ATOM 702 C CA . ARG A 1 94 ? -18.276 -2.773 -1.365 1.00 90.25 94 ARG A CA 1
ATOM 703 C C . ARG A 1 94 ? -19.423 -2.920 -0.368 1.00 90.25 94 ARG A C 1
ATOM 705 O O . ARG A 1 94 ? -19.211 -2.779 0.832 1.00 90.25 94 ARG A O 1
ATOM 712 N N . ALA A 1 95 ? -20.624 -3.243 -0.850 1.00 89.75 95 ALA A N 1
ATOM 713 C CA . ALA A 1 95 ? -21.795 -3.447 -0.004 1.00 89.75 95 ALA A CA 1
ATOM 714 C C . ALA A 1 95 ? -21.647 -4.672 0.918 1.00 89.75 95 ALA A C 1
ATOM 716 O O . ALA A 1 95 ? -22.029 -4.614 2.086 1.00 89.75 95 ALA A O 1
ATOM 717 N N . PHE A 1 96 ? -21.062 -5.763 0.415 1.00 90.62 96 PHE A N 1
ATOM 718 C CA . PHE A 1 96 ? -20.735 -6.936 1.220 1.00 90.62 96 PHE A CA 1
ATOM 719 C C . PHE A 1 96 ? -19.717 -6.590 2.311 1.00 90.62 96 PHE A C 1
ATOM 721 O O . PHE A 1 96 ? -19.971 -6.848 3.486 1.00 90.62 96 PHE A O 1
ATOM 728 N N . ALA A 1 97 ? -18.607 -5.942 1.948 1.00 91.62 97 ALA A N 1
ATOM 729 C CA . ALA A 1 97 ? -17.575 -5.539 2.898 1.00 91.62 97 ALA A CA 1
ATOM 730 C C . ALA A 1 97 ? -18.129 -4.608 3.989 1.00 91.62 97 ALA A C 1
ATOM 732 O O . ALA A 1 97 ? -17.892 -4.840 5.172 1.00 91.62 97 ALA A O 1
ATOM 733 N N . ALA A 1 98 ? -18.927 -3.605 3.613 1.00 89.56 98 ALA A N 1
ATOM 734 C CA . ALA A 1 98 ? -19.515 -2.656 4.558 1.00 89.56 98 ALA A CA 1
ATOM 735 C C . ALA A 1 98 ? -20.442 -3.322 5.591 1.00 89.56 98 ALA A C 1
ATOM 737 O O . ALA A 1 98 ? -20.477 -2.904 6.749 1.00 89.56 98 ALA A O 1
ATOM 738 N N . ARG A 1 99 ? -21.176 -4.371 5.193 1.00 88.12 99 ARG A N 1
ATOM 739 C CA . ARG A 1 99 ? -22.111 -5.084 6.078 1.00 88.12 99 ARG A CA 1
ATOM 740 C C . ARG A 1 99 ? -21.484 -6.239 6.852 1.00 88.12 99 ARG A C 1
ATOM 742 O O . ARG A 1 99 ? -21.927 -6.516 7.962 1.00 88.12 99 ARG A O 1
ATOM 749 N N . HIS A 1 100 ? -20.473 -6.901 6.292 1.00 88.50 100 HIS A N 1
ATOM 750 C CA . HIS A 1 100 ? -20.013 -8.201 6.795 1.00 88.50 100 HIS A CA 1
ATOM 751 C C . HIS A 1 100 ? -18.514 -8.270 7.125 1.00 88.50 100 HIS A C 1
ATOM 753 O O . HIS A 1 100 ? -18.110 -9.177 7.848 1.00 88.50 100 HIS A O 1
ATOM 759 N N . ALA A 1 101 ? -17.687 -7.322 6.669 1.00 89.56 101 ALA A N 1
ATOM 760 C CA . ALA A 1 101 ? -16.249 -7.283 6.959 1.00 89.56 101 ALA A CA 1
ATOM 761 C C . ALA A 1 101 ? -15.896 -6.194 7.983 1.00 89.56 101 ALA A C 1
ATOM 763 O O . ALA A 1 101 ? -16.668 -5.262 8.219 1.00 89.56 101 ALA A O 1
ATOM 764 N N . ASP A 1 102 ? -14.737 -6.316 8.630 1.00 86.44 102 ASP A N 1
ATOM 765 C CA . ASP A 1 102 ? -14.232 -5.290 9.552 1.00 86.44 102 ASP A CA 1
ATOM 766 C C . ASP A 1 102 ? -13.657 -4.099 8.789 1.00 86.44 102 ASP A C 1
ATOM 768 O O . ASP A 1 102 ? -13.866 -2.943 9.164 1.00 86.44 102 ASP A O 1
ATOM 772 N N . CYS A 1 103 ? -12.961 -4.399 7.691 1.00 89.44 103 CYS A N 1
ATOM 773 C CA . CYS A 1 103 ? -12.311 -3.419 6.841 1.00 89.44 103 CYS A CA 1
ATOM 774 C C . CYS A 1 103 ? -12.674 -3.641 5.372 1.00 89.44 103 CYS A C 1
ATOM 776 O O . CYS A 1 103 ? -12.627 -4.768 4.877 1.00 89.44 103 CYS A O 1
ATOM 778 N N . LEU A 1 104 ? -12.963 -2.551 4.670 1.00 91.50 104 LEU A N 1
ATOM 779 C CA . LEU A 1 104 ? -12.970 -2.486 3.217 1.00 91.50 104 LEU A CA 1
ATOM 780 C C . LEU A 1 104 ? -11.605 -1.973 2.758 1.00 91.50 104 LEU A C 1
ATOM 782 O O . LEU A 1 104 ? -11.206 -0.867 3.128 1.00 91.50 104 LEU A O 1
ATOM 786 N N . PHE A 1 105 ? -10.916 -2.766 1.941 1.00 91.38 105 PHE A N 1
ATOM 787 C CA . PHE A 1 105 ? -9.741 -2.318 1.205 1.00 91.38 105 PHE A CA 1
ATOM 788 C C . PHE A 1 105 ? -10.165 -1.862 -0.193 1.00 91.38 105 PHE A C 1
ATOM 790 O O . PHE A 1 105 ? -10.759 -2.633 -0.952 1.00 91.38 105 PHE A O 1
ATOM 797 N N . MET A 1 106 ? -9.884 -0.606 -0.524 1.00 86.31 106 MET A N 1
ATOM 798 C CA . MET A 1 106 ? -10.223 -0.001 -1.809 1.00 86.31 106 MET A CA 1
ATOM 799 C C . MET A 1 106 ? -8.993 0.606 -2.476 1.00 86.31 106 MET A C 1
ATOM 801 O O . MET A 1 106 ? -8.022 0.975 -1.821 1.00 86.31 106 MET A O 1
ATOM 805 N N . VAL A 1 107 ? -9.052 0.707 -3.800 1.00 80.81 107 VAL A N 1
ATOM 806 C CA . VAL A 1 107 ? -8.035 1.396 -4.594 1.00 80.81 107 VAL A CA 1
ATOM 807 C C . VAL A 1 107 ? -8.383 2.878 -4.639 1.00 80.81 107 VAL A C 1
ATOM 809 O O . VAL A 1 107 ? -9.546 3.229 -4.836 1.00 80.81 107 VAL A O 1
ATOM 812 N N . ILE A 1 108 ? -7.376 3.731 -4.472 1.00 78.06 108 ILE A N 1
ATOM 813 C CA . ILE A 1 108 ? -7.485 5.168 -4.721 1.00 78.06 108 ILE A CA 1
ATOM 814 C C . ILE A 1 108 ? -6.971 5.401 -6.132 1.00 78.06 108 ILE A C 1
ATOM 816 O O . ILE A 1 108 ? -5.824 5.075 -6.425 1.00 78.06 108 ILE A O 1
ATOM 820 N N . ILE A 1 109 ? -7.836 5.917 -7.001 1.00 75.88 109 ILE A N 1
ATOM 821 C CA . ILE A 1 109 ? -7.463 6.280 -8.373 1.00 75.88 109 ILE A CA 1
ATOM 822 C C . ILE A 1 109 ? -7.108 7.767 -8.415 1.00 75.88 109 ILE A C 1
ATOM 824 O O . ILE A 1 109 ? -6.048 8.135 -8.904 1.00 75.88 109 ILE A O 1
ATOM 828 N N . GLU A 1 110 ? -7.963 8.606 -7.828 1.00 80.44 110 GLU A N 1
ATOM 829 C CA . GLU A 1 110 ? -7.780 10.054 -7.759 1.00 80.44 110 GLU A CA 1
ATOM 830 C C . GLU A 1 110 ? -7.903 10.523 -6.310 1.00 80.44 110 GLU A C 1
ATOM 832 O O . GLU A 1 110 ? -8.871 10.206 -5.611 1.00 80.44 110 GLU A O 1
ATOM 837 N N . GLN A 1 111 ? -6.928 11.305 -5.846 1.00 83.38 111 GLN A N 1
ATOM 838 C CA . GLN A 1 111 ? -6.907 11.802 -4.469 1.00 83.38 111 GLN A CA 1
ATOM 839 C C . GLN A 1 111 ? -8.116 12.701 -4.164 1.00 83.38 111 GLN A C 1
ATOM 841 O O . GLN A 1 111 ? -8.640 12.677 -3.052 1.00 83.38 111 GLN A O 1
ATOM 846 N N . GLN A 1 112 ? -8.586 13.470 -5.146 1.00 87.75 112 GLN A N 1
ATOM 847 C CA . GLN A 1 112 ? -9.705 14.403 -5.017 1.00 87.75 112 GLN A CA 1
ATOM 848 C C . GLN A 1 112 ? -11.036 13.674 -4.769 1.00 87.75 112 GLN A C 1
ATOM 850 O O . GLN A 1 112 ? -11.883 14.176 -4.030 1.00 87.75 112 GLN A O 1
ATOM 855 N N . ALA A 1 113 ? -11.205 12.471 -5.326 1.00 85.69 113 ALA A N 1
ATOM 856 C CA . ALA A 1 113 ? -12.404 11.651 -5.147 1.00 85.69 113 ALA A CA 1
ATOM 857 C C . ALA A 1 113 ? -12.442 10.917 -3.792 1.00 85.69 113 ALA A C 1
ATOM 859 O O . ALA A 1 113 ? -13.511 10.506 -3.334 1.00 85.69 113 ALA A O 1
ATOM 860 N N . LEU A 1 114 ? -11.296 10.795 -3.108 1.00 87.56 114 LEU A N 1
ATOM 861 C CA . LEU A 1 114 ? -11.127 9.968 -1.910 1.00 87.56 114 LEU A CA 1
ATOM 862 C C . LEU A 1 114 ? -12.156 10.257 -0.809 1.00 87.56 114 LEU A C 1
ATOM 864 O O . LEU A 1 114 ? -12.700 9.335 -0.199 1.00 87.56 114 LEU A O 1
ATOM 868 N N . ALA A 1 115 ? -12.420 11.535 -0.531 1.00 89.75 115 ALA A N 1
ATOM 869 C CA . ALA A 1 115 ? -13.336 11.924 0.537 1.00 89.75 115 ALA A CA 1
ATOM 870 C C . ALA A 1 115 ? -14.773 11.448 0.264 1.00 89.75 115 ALA A C 1
ATOM 872 O O . ALA A 1 115 ? -15.444 10.945 1.173 1.00 89.75 115 ALA A O 1
ATOM 873 N N . GLU A 1 116 ? -15.229 11.573 -0.983 1.00 90.44 116 GLU A N 1
ATOM 874 C CA . GLU A 1 116 ? -16.560 11.130 -1.394 1.00 90.44 116 GLU A CA 1
ATOM 875 C C . GLU A 1 116 ? -16.637 9.602 -1.452 1.00 90.44 116 GLU A C 1
ATOM 877 O O . GLU A 1 116 ? -17.593 9.014 -0.949 1.00 90.44 116 GLU A O 1
ATOM 882 N N . ASP A 1 117 ? -15.591 8.929 -1.935 1.00 88.06 117 ASP A N 1
ATOM 883 C CA . ASP A 1 117 ? -15.547 7.467 -1.955 1.00 88.06 117 ASP A CA 1
ATOM 884 C C . ASP A 1 117 ? -15.616 6.852 -0.552 1.00 88.06 117 ASP A C 1
ATOM 886 O O . ASP A 1 117 ? -16.329 5.860 -0.339 1.00 88.06 117 ASP A O 1
ATOM 890 N N . ILE A 1 118 ? -14.925 7.451 0.426 1.00 89.06 118 ILE A N 1
ATOM 891 C CA . ILE A 1 118 ? -15.003 7.047 1.836 1.00 89.06 118 ILE A CA 1
ATOM 892 C C . ILE A 1 118 ? -16.421 7.265 2.369 1.00 89.06 118 ILE A C 1
ATOM 894 O O . ILE A 1 118 ? -16.958 6.386 3.052 1.00 89.06 118 ILE A O 1
ATOM 898 N N . ARG A 1 119 ? -17.039 8.415 2.073 1.00 90.38 119 ARG A N 1
ATOM 899 C CA . ARG A 1 119 ? -18.412 8.727 2.497 1.00 90.38 119 ARG A CA 1
ATOM 900 C C . ARG A 1 119 ? -19.399 7.707 1.933 1.00 90.38 119 ARG A C 1
ATOM 902 O O . ARG A 1 119 ? -20.145 7.099 2.700 1.00 90.38 119 ARG A O 1
ATOM 909 N N . ALA A 1 120 ? -19.329 7.447 0.630 1.00 89.25 120 ALA A N 1
ATOM 910 C CA . ALA A 1 120 ? -20.154 6.462 -0.053 1.00 89.25 120 ALA A CA 1
ATOM 911 C C . ALA A 1 120 ? -19.935 5.046 0.500 1.00 89.25 120 ALA A C 1
ATOM 913 O O . ALA A 1 120 ? -20.900 4.324 0.733 1.00 89.25 120 ALA A O 1
ATOM 914 N N . ALA A 1 121 ? -18.688 4.646 0.778 1.00 88.06 121 ALA A N 1
ATOM 915 C CA . ALA A 1 121 ? -18.393 3.339 1.368 1.00 88.06 121 ALA A CA 1
ATOM 916 C C . ALA A 1 121 ? -19.024 3.180 2.758 1.00 88.06 121 ALA A C 1
ATOM 918 O O . ALA A 1 121 ? -19.597 2.135 3.065 1.00 88.06 121 ALA A O 1
ATOM 919 N N . ARG A 1 122 ? -18.935 4.218 3.596 1.00 88.00 122 ARG A N 1
ATOM 920 C CA . ARG A 1 122 ? -19.503 4.207 4.950 1.00 88.00 122 ARG A CA 1
ATOM 921 C C . ARG A 1 122 ? -21.030 4.210 4.937 1.00 88.00 122 ARG A C 1
ATOM 923 O O . ARG A 1 122 ? -21.618 3.548 5.782 1.00 88.00 122 ARG A O 1
ATOM 930 N N . ALA A 1 123 ? -21.655 4.877 3.967 1.00 90.56 123 ALA A N 1
ATOM 931 C CA . ALA A 1 123 ? -23.110 4.898 3.805 1.00 90.56 123 ALA A CA 1
ATOM 932 C C . ALA A 1 123 ? -23.716 3.523 3.452 1.00 90.56 123 ALA A C 1
ATOM 934 O O . ALA A 1 123 ? -24.914 3.323 3.616 1.00 90.56 123 ALA A O 1
ATOM 935 N N . LEU A 1 124 ? -22.906 2.563 2.983 1.00 89.25 124 LEU A N 1
ATOM 936 C CA . LEU A 1 124 ? -23.352 1.191 2.704 1.00 89.25 124 LEU A CA 1
ATOM 937 C C . LEU A 1 124 ? -23.457 0.313 3.963 1.00 89.25 124 LEU A C 1
ATOM 939 O O . LEU A 1 124 ? -23.991 -0.799 3.882 1.00 89.25 124 LEU A O 1
ATOM 943 N N . ALA A 1 125 ? -22.911 0.765 5.097 1.00 85.19 125 ALA A N 1
ATOM 944 C CA . ALA A 1 125 ? -23.016 0.053 6.364 1.00 85.19 125 ALA A CA 1
ATOM 945 C C . ALA A 1 125 ? -24.444 0.162 6.927 1.00 85.19 125 ALA A C 1
ATOM 947 O O . ALA A 1 125 ? -25.128 1.161 6.725 1.00 85.19 125 ALA A O 1
ATOM 948 N N . ALA A 1 126 ? -24.900 -0.879 7.624 1.00 75.25 126 ALA A N 1
ATOM 949 C CA . ALA A 1 126 ? -26.233 -0.929 8.219 1.00 75.25 126 ALA A CA 1
ATOM 950 C C . ALA A 1 126 ? -26.175 -0.704 9.738 1.00 75.25 126 ALA A C 1
ATOM 952 O O . ALA A 1 126 ? -25.259 -1.193 10.406 1.00 75.25 126 ALA A O 1
ATOM 953 N N . GLY A 1 127 ? -27.181 -0.009 10.278 1.00 77.81 127 GLY A N 1
ATOM 954 C CA . GLY A 1 127 ? -27.301 0.267 11.711 1.00 77.81 127 GLY A CA 1
ATOM 955 C C . GLY A 1 127 ? -26.107 1.052 12.261 1.00 77.81 127 GLY A C 1
ATOM 956 O O . GLY A 1 127 ? -25.614 1.983 11.631 1.00 77.81 127 GLY A O 1
ATOM 957 N N . GLU A 1 128 ? -25.621 0.655 13.434 1.00 71.44 128 GLU A N 1
ATOM 958 C CA . GLU A 1 128 ? -24.495 1.311 14.115 1.00 71.44 128 GLU A CA 1
ATOM 959 C C . GLU A 1 128 ? -23.115 0.800 13.658 1.00 71.44 128 GLU A C 1
ATOM 961 O O . GLU A 1 128 ? -22.075 1.261 14.140 1.00 71.44 128 GLU A O 1
ATOM 966 N N . ARG A 1 129 ? -23.071 -0.158 12.719 1.00 78.44 129 ARG A N 1
ATOM 967 C CA . ARG A 1 129 ? -21.814 -0.764 12.271 1.00 78.44 129 ARG A CA 1
ATOM 968 C C . ARG A 1 129 ? -20.936 0.274 11.577 1.00 78.44 129 ARG A C 1
ATOM 970 O O . ARG A 1 129 ? -21.357 0.967 10.655 1.00 78.44 129 ARG A O 1
ATOM 977 N N . ARG A 1 130 ? -19.656 0.304 11.950 1.00 76.56 130 ARG A N 1
ATOM 978 C CA . ARG A 1 130 ? -18.628 1.085 11.252 1.00 76.56 130 ARG A CA 1
ATOM 979 C C . ARG A 1 130 ? -17.633 0.161 10.566 1.00 76.56 130 ARG A C 1
ATOM 981 O O . ARG A 1 130 ? -16.935 -0.594 11.232 1.00 76.56 130 ARG A O 1
ATOM 988 N N . VAL A 1 131 ? -17.536 0.271 9.243 1.00 85.69 131 VAL A N 1
ATOM 989 C CA . VAL A 1 131 ? -16.470 -0.367 8.461 1.00 85.69 131 VAL A CA 1
ATOM 990 C C . VAL A 1 131 ? -15.213 0.513 8.474 1.00 85.69 131 VAL A C 1
ATOM 992 O O . VAL A 1 131 ? -15.288 1.738 8.307 1.00 85.69 131 VAL A O 1
ATOM 995 N N . GLY A 1 132 ? -14.045 -0.086 8.709 1.00 87.56 132 GLY A N 1
ATOM 996 C CA . GLY A 1 132 ? -12.757 0.569 8.481 1.00 87.56 132 GLY A CA 1
ATOM 997 C C . GLY A 1 132 ? -12.503 0.702 6.980 1.00 87.56 132 GLY A C 1
ATOM 998 O O . GLY A 1 132 ? -12.729 -0.249 6.244 1.00 87.56 132 GLY A O 1
ATOM 999 N N . VAL A 1 133 ? -12.051 1.861 6.506 1.00 89.50 133 VAL A N 1
ATOM 1000 C CA . VAL A 1 133 ? -11.707 2.046 5.087 1.00 89.50 133 VAL A CA 1
ATOM 1001 C C . VAL A 1 133 ? -10.197 2.166 4.986 1.00 89.50 133 VAL A C 1
ATOM 1003 O O . VAL A 1 133 ? -9.611 3.032 5.632 1.00 89.50 133 VAL A O 1
ATOM 1006 N N . PHE A 1 134 ? -9.590 1.271 4.214 1.00 90.38 134 PHE A N 1
ATOM 1007 C CA . PHE A 1 134 ? -8.152 1.190 3.993 1.00 90.38 134 PHE A CA 1
ATOM 1008 C C . PHE A 1 134 ? -7.862 1.269 2.500 1.00 90.38 134 PHE A C 1
ATOM 1010 O O . PHE A 1 134 ? -8.641 0.788 1.678 1.00 90.38 134 PHE A O 1
ATOM 1017 N N . ALA A 1 135 ? -6.723 1.855 2.170 1.00 88.38 135 ALA A N 1
ATOM 1018 C CA . ALA A 1 135 ? -6.205 1.906 0.820 1.00 88.38 135 ALA A CA 1
ATOM 1019 C C . ALA A 1 135 ? -4.678 1.920 0.857 1.00 88.38 135 ALA A C 1
ATOM 1021 O O . ALA A 1 135 ? -4.081 2.367 1.838 1.00 88.38 135 ALA A O 1
ATOM 1022 N N . SER A 1 136 ? -4.057 1.439 -0.215 1.00 87.31 136 SER A N 1
ATOM 1023 C CA . SER A 1 136 ? -2.625 1.611 -0.449 1.00 87.31 136 SER A CA 1
ATOM 1024 C C . SER A 1 136 ? -2.342 2.972 -1.080 1.00 87.31 136 SER A C 1
ATOM 1026 O O . SER A 1 136 ? -3.107 3.437 -1.925 1.00 87.31 136 SER A O 1
ATOM 1028 N N . GLY A 1 137 ? -1.202 3.557 -0.729 1.00 86.75 137 GLY A N 1
ATOM 1029 C CA . GLY A 1 137 ? -0.640 4.734 -1.380 1.00 86.75 137 GLY A CA 1
ATOM 1030 C C . GLY A 1 137 ? 0.876 4.753 -1.209 1.00 86.75 137 GLY A C 1
ATOM 1031 O O . GLY A 1 137 ? 1.409 4.070 -0.332 1.00 86.75 137 GLY A O 1
ATOM 1032 N N . HIS A 1 138 ? 1.560 5.526 -2.046 1.00 87.75 138 HIS A N 1
ATOM 1033 C CA . HIS A 1 138 ? 2.994 5.764 -1.914 1.00 87.75 138 HIS A CA 1
ATOM 1034 C C . HIS A 1 138 ? 3.223 6.985 -1.023 1.00 87.75 138 HIS A C 1
ATOM 1036 O O . HIS A 1 138 ? 2.560 8.008 -1.182 1.00 87.75 138 HIS A O 1
ATOM 1042 N N . MET A 1 139 ? 4.154 6.871 -0.078 1.00 88.00 139 MET A N 1
ATOM 1043 C CA . MET A 1 139 ? 4.563 7.968 0.793 1.00 88.00 139 MET A CA 1
ATOM 1044 C C . MET A 1 139 ? 6.038 8.255 0.542 1.00 88.00 139 MET A C 1
ATOM 1046 O O . MET A 1 139 ? 6.878 7.376 0.718 1.00 88.00 139 MET A O 1
ATOM 1050 N N . ILE A 1 140 ? 6.341 9.482 0.124 1.00 91.62 140 ILE A N 1
ATOM 1051 C CA . ILE A 1 140 ? 7.708 9.956 -0.088 1.00 91.62 140 ILE A CA 1
ATOM 1052 C C . ILE A 1 140 ? 8.012 10.968 1.007 1.00 91.62 140 ILE A C 1
ATOM 1054 O O . ILE A 1 140 ? 7.355 12.000 1.110 1.00 91.62 140 ILE A O 1
ATOM 1058 N N . CYS A 1 141 ? 9.013 10.660 1.826 1.00 92.88 141 CYS A N 1
ATOM 1059 C CA . CYS A 1 141 ? 9.476 11.545 2.886 1.00 92.88 141 CYS A CA 1
ATOM 1060 C C . CYS A 1 141 ? 10.789 12.204 2.459 1.00 92.88 141 CYS A C 1
ATOM 1062 O O . CYS A 1 141 ? 11.776 11.514 2.188 1.00 92.88 141 CYS A O 1
ATOM 1064 N N . ARG A 1 142 ? 10.803 13.537 2.417 1.00 96.19 142 ARG A N 1
ATOM 1065 C CA . ARG A 1 142 ? 11.990 14.376 2.209 1.00 96.19 142 ARG A CA 1
ATOM 1066 C C . ARG A 1 142 ? 11.939 15.586 3.152 1.00 96.19 142 ARG A C 1
ATOM 1068 O O . ARG A 1 142 ? 10.852 15.902 3.638 1.00 96.19 142 ARG A O 1
ATOM 1075 N N . PRO A 1 143 ? 13.080 16.242 3.432 1.00 97.88 143 PRO A N 1
ATOM 1076 C CA . PRO A 1 143 ? 13.133 17.460 4.242 1.00 97.88 143 PRO A CA 1
ATOM 1077 C C . PRO A 1 143 ? 12.145 18.551 3.812 1.00 97.88 143 PRO A C 1
ATOM 1079 O O . PRO A 1 143 ? 11.583 19.235 4.667 1.00 97.88 143 PRO A O 1
ATOM 1082 N N . THR A 1 144 ? 11.907 18.699 2.505 1.00 98.06 144 THR A N 1
ATOM 1083 C CA . THR A 1 144 ? 10.968 19.686 1.959 1.00 98.06 144 THR A CA 1
ATOM 1084 C C . THR A 1 144 ? 9.982 19.066 0.969 1.00 98.06 144 THR A C 1
ATOM 1086 O O . THR A 1 144 ? 10.246 18.025 0.367 1.00 98.06 144 THR A O 1
ATOM 1089 N N . GLN A 1 145 ? 8.837 19.732 0.774 1.00 96.69 145 GLN A N 1
ATOM 1090 C CA . GLN A 1 145 ? 7.839 19.336 -0.229 1.00 96.69 145 GLN A CA 1
ATOM 1091 C C . GLN A 1 145 ? 8.435 19.329 -1.641 1.00 96.69 145 GLN A C 1
ATOM 1093 O O . GLN A 1 145 ? 8.229 18.378 -2.386 1.00 96.69 145 GLN A O 1
ATOM 1098 N N . LYS A 1 146 ? 9.226 20.357 -1.976 1.00 97.75 146 LYS A N 1
ATOM 1099 C CA . LYS A 1 146 ? 9.914 20.461 -3.265 1.00 97.75 146 LYS A CA 1
ATOM 1100 C C . LYS A 1 146 ? 10.823 19.254 -3.506 1.00 97.75 146 LYS A C 1
ATOM 1102 O O . LYS A 1 146 ? 10.715 18.614 -4.542 1.00 97.75 146 LYS A O 1
ATOM 1107 N N . GLU A 1 147 ? 11.648 18.890 -2.526 1.00 97.56 147 GLU A N 1
ATOM 1108 C CA . GLU A 1 147 ? 12.508 17.705 -2.638 1.00 97.56 147 GLU A CA 1
ATOM 1109 C C . GLU A 1 147 ? 11.700 16.405 -2.769 1.00 97.56 147 GLU A C 1
ATOM 1111 O O . GLU A 1 147 ? 12.124 15.481 -3.462 1.00 97.56 147 GLU A O 1
ATOM 1116 N N . ALA A 1 148 ? 10.537 16.300 -2.114 1.00 97.44 148 ALA A N 1
ATOM 1117 C CA . ALA A 1 148 ? 9.657 15.137 -2.251 1.00 97.44 148 ALA A CA 1
ATOM 1118 C C . ALA A 1 148 ? 9.068 15.026 -3.666 1.00 97.44 148 ALA A C 1
ATOM 1120 O O . ALA A 1 148 ? 9.005 13.925 -4.212 1.00 97.44 148 ALA A O 1
ATOM 1121 N N . GLU A 1 149 ? 8.668 16.149 -4.261 1.00 96.25 149 GLU A N 1
ATOM 1122 C CA . GLU A 1 149 ? 8.136 16.229 -5.626 1.00 96.25 149 GLU A CA 1
ATOM 1123 C C . GLU A 1 149 ? 9.212 15.965 -6.681 1.00 96.25 149 GLU A C 1
ATOM 1125 O O . GLU A 1 149 ? 8.971 15.217 -7.626 1.00 96.25 149 GLU A O 1
ATOM 1130 N N . GLU A 1 150 ? 10.412 16.514 -6.495 1.00 97.12 150 GLU A N 1
ATOM 1131 C CA . GLU A 1 150 ? 11.570 16.244 -7.353 1.00 97.12 150 GLU A CA 1
ATOM 1132 C C . GLU A 1 150 ? 11.952 14.765 -7.298 1.00 97.12 150 GLU A C 1
ATOM 1134 O O . GLU A 1 150 ? 12.130 14.123 -8.332 1.00 97.12 150 GLU A O 1
ATOM 1139 N N . TYR A 1 151 ? 11.995 14.180 -6.097 1.00 95.69 151 TYR A N 1
ATOM 1140 C CA . TYR A 1 151 ? 12.271 12.755 -5.959 1.00 95.69 151 TYR A CA 1
ATOM 1141 C C . TYR A 1 151 ? 11.159 11.887 -6.557 1.00 95.69 151 TYR A C 1
ATOM 1143 O O . TYR A 1 151 ? 11.453 10.895 -7.218 1.00 95.69 151 TYR A O 1
ATOM 1151 N N . HIS A 1 152 ? 9.888 12.262 -6.376 1.00 95.06 152 HIS A N 1
ATOM 1152 C CA . HIS A 1 152 ? 8.768 11.616 -7.060 1.00 95.06 152 HIS A CA 1
ATOM 1153 C C . HIS A 1 152 ? 8.958 11.652 -8.581 1.00 95.06 152 HIS A C 1
ATOM 1155 O O . HIS A 1 152 ? 8.800 10.626 -9.242 1.00 95.06 152 HIS A O 1
ATOM 1161 N N . HIS A 1 153 ? 9.321 12.814 -9.129 1.00 95.31 153 HIS A N 1
ATOM 1162 C CA . HIS A 1 153 ? 9.547 12.964 -10.558 1.00 95.31 153 HIS A CA 1
ATOM 1163 C C . HIS A 1 153 ? 10.667 12.044 -11.044 1.00 95.31 153 HIS A C 1
ATOM 1165 O O . HIS A 1 153 ? 10.477 11.307 -12.010 1.00 95.31 153 HIS A O 1
ATOM 1171 N N . CYS A 1 154 ? 11.783 12.011 -10.317 1.00 94.75 154 CYS A N 1
ATOM 1172 C CA . CYS A 1 154 ? 12.909 11.147 -10.634 1.00 94.75 154 CYS A CA 1
ATOM 1173 C C . CYS A 1 154 ? 12.510 9.659 -10.643 1.00 94.75 154 CYS A C 1
ATOM 1175 O O . CYS A 1 154 ? 12.682 8.976 -11.651 1.00 94.75 154 CYS A O 1
ATOM 1177 N N . ILE A 1 155 ? 11.903 9.143 -9.567 1.00 94.56 155 ILE A N 1
ATOM 1178 C CA . ILE A 1 155 ? 11.625 7.699 -9.465 1.00 94.56 155 ILE A CA 1
ATOM 1179 C C . ILE A 1 155 ? 10.523 7.215 -10.417 1.00 94.56 155 ILE A C 1
ATOM 1181 O O . ILE A 1 155 ? 10.538 6.043 -10.803 1.00 94.56 155 ILE A O 1
ATOM 1185 N N . VAL A 1 156 ? 9.561 8.085 -10.759 1.00 92.00 156 VAL A N 1
ATOM 1186 C CA . VAL A 1 156 ? 8.402 7.740 -11.598 1.00 92.00 156 VAL A CA 1
ATOM 1187 C C . VAL A 1 156 ? 8.661 8.041 -13.068 1.00 92.00 156 VAL A C 1
ATOM 1189 O O . VAL A 1 156 ? 8.407 7.187 -13.910 1.00 92.00 156 VAL A O 1
ATOM 1192 N N . HIS A 1 157 ? 9.139 9.238 -13.404 1.00 92.62 157 HIS A N 1
ATOM 1193 C CA . HIS A 1 157 ? 9.246 9.671 -14.797 1.00 92.62 157 HIS A CA 1
ATOM 1194 C C . HIS A 1 157 ? 10.621 9.376 -15.393 1.00 92.62 157 HIS A C 1
ATOM 1196 O O . HIS A 1 157 ? 10.680 8.856 -16.503 1.00 92.62 157 HIS A O 1
ATOM 1202 N N . GLU A 1 158 ? 11.707 9.634 -14.663 1.00 94.75 158 GLU A N 1
ATOM 1203 C CA . GLU A 1 158 ? 13.068 9.415 -15.180 1.00 94.75 158 GLU A CA 1
ATOM 1204 C C . GLU A 1 158 ? 13.509 7.952 -15.044 1.00 94.75 158 GLU A C 1
ATOM 1206 O O . GLU A 1 158 ? 14.067 7.371 -15.972 1.00 94.75 158 GLU A O 1
ATOM 1211 N N . MET A 1 159 ? 13.240 7.342 -13.888 1.00 95.56 159 MET A N 1
ATOM 1212 C CA . MET A 1 159 ? 13.638 5.969 -13.565 1.00 95.56 159 MET A CA 1
ATOM 1213 C C . MET A 1 159 ? 12.475 4.974 -13.634 1.00 95.56 159 MET A C 1
ATOM 1215 O O . MET A 1 159 ? 12.648 3.817 -13.256 1.00 95.56 159 MET A O 1
ATOM 1219 N N . GLY A 1 160 ? 11.291 5.388 -14.087 1.00 95.00 160 GLY A N 1
ATOM 1220 C CA . GLY A 1 160 ? 10.134 4.501 -14.202 1.00 95.00 160 GLY A CA 1
ATOM 1221 C C . GLY A 1 160 ? 10.418 3.285 -15.085 1.00 95.00 160 GLY A C 1
ATOM 1222 O O . GLY A 1 160 ? 11.001 3.399 -16.165 1.00 95.00 160 GLY A O 1
ATOM 1223 N N . ASP A 1 161 ? 9.988 2.103 -14.643 1.00 94.75 161 ASP A N 1
ATOM 1224 C CA . ASP A 1 161 ? 10.031 0.891 -15.466 1.00 94.75 161 ASP A CA 1
ATOM 1225 C C . ASP A 1 161 ? 8.793 0.816 -16.369 1.00 94.75 161 ASP A C 1
ATOM 1227 O O . ASP A 1 161 ? 7.901 -0.014 -16.181 1.00 94.75 161 ASP A O 1
ATOM 1231 N N . TRP A 1 162 ? 8.708 1.754 -17.315 1.00 91.75 162 TRP A N 1
ATOM 1232 C CA . TRP A 1 162 ? 7.537 1.932 -18.177 1.00 91.75 162 TRP A CA 1
ATOM 1233 C C . TRP A 1 162 ? 7.264 0.727 -19.079 1.00 91.75 162 TRP A C 1
ATOM 1235 O O . TRP A 1 162 ? 6.105 0.374 -19.276 1.00 91.75 162 TRP A O 1
ATOM 1245 N N . ASP A 1 163 ? 8.311 0.022 -19.514 1.00 92.69 163 ASP A N 1
ATOM 1246 C CA . ASP A 1 163 ? 8.171 -1.220 -20.280 1.00 92.69 163 ASP A CA 1
ATOM 1247 C C . ASP A 1 163 ? 7.374 -2.266 -19.480 1.00 92.69 163 ASP A C 1
ATOM 1249 O O . ASP A 1 163 ? 6.446 -2.900 -19.987 1.00 92.69 163 ASP A O 1
ATOM 1253 N N . ALA A 1 164 ? 7.696 -2.422 -18.192 1.00 90.75 164 ALA A N 1
ATOM 1254 C CA . ALA A 1 164 ? 6.963 -3.319 -17.312 1.00 90.75 164 ALA A CA 1
ATOM 1255 C C . ALA A 1 164 ? 5.538 -2.805 -17.031 1.00 90.75 164 ALA A C 1
ATOM 1257 O O . ALA A 1 164 ? 4.598 -3.607 -16.965 1.00 90.75 164 ALA A O 1
ATOM 1258 N N . VAL A 1 165 ? 5.359 -1.487 -16.871 1.00 88.75 165 VAL A N 1
ATOM 1259 C CA . VAL A 1 165 ? 4.039 -0.863 -16.662 1.00 88.75 165 VAL A CA 1
ATOM 1260 C C . VAL A 1 165 ? 3.108 -1.185 -17.828 1.00 88.75 165 VAL A C 1
ATOM 1262 O O . VAL A 1 165 ? 1.991 -1.656 -17.594 1.00 88.75 165 VAL A O 1
ATOM 1265 N N . ASP A 1 166 ? 3.571 -1.014 -19.065 1.00 87.81 166 ASP A N 1
ATOM 1266 C CA . ASP A 1 166 ? 2.782 -1.256 -20.274 1.00 87.81 166 ASP A CA 1
ATOM 1267 C C . ASP A 1 166 ? 2.336 -2.714 -20.386 1.00 87.81 166 ASP A C 1
ATOM 1269 O O . ASP A 1 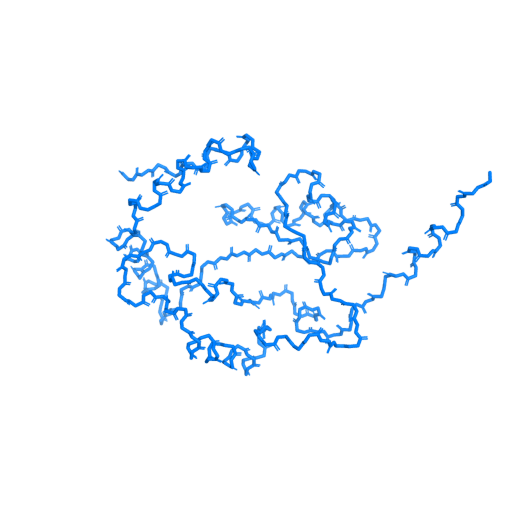166 ? 1.170 -2.993 -20.686 1.00 87.81 166 ASP A O 1
ATOM 1273 N N . VAL A 1 167 ? 3.220 -3.658 -20.049 1.00 89.19 167 VAL A N 1
ATOM 1274 C CA . VAL A 1 167 ? 2.876 -5.086 -19.994 1.00 89.19 167 VAL A CA 1
ATOM 1275 C C . VAL A 1 167 ? 1.759 -5.341 -18.977 1.00 89.19 167 VAL A C 1
ATOM 1277 O O . VAL A 1 167 ? 0.764 -5.998 -19.297 1.00 89.19 167 VAL A O 1
ATOM 1280 N N . ILE A 1 168 ? 1.872 -4.806 -17.755 1.00 85.38 168 ILE A N 1
ATOM 1281 C CA . ILE A 1 168 ? 0.856 -5.016 -16.712 1.00 85.38 168 ILE A CA 1
ATOM 1282 C C . ILE A 1 168 ? -0.474 -4.358 -17.086 1.00 85.38 168 ILE A C 1
ATOM 1284 O O . ILE A 1 168 ? -1.533 -4.959 -16.876 1.00 85.38 168 ILE A O 1
ATOM 1288 N N . ILE A 1 169 ? -0.450 -3.140 -17.631 1.00 82.00 169 ILE A N 1
ATOM 1289 C CA . ILE A 1 169 ? -1.660 -2.442 -18.077 1.00 82.00 169 ILE A CA 1
ATOM 1290 C C . ILE A 1 169 ? -2.334 -3.227 -19.203 1.00 82.00 169 ILE A C 1
ATOM 1292 O O . ILE A 1 169 ? -3.549 -3.433 -19.142 1.00 82.00 169 ILE A O 1
ATOM 1296 N N . GLY A 1 170 ? -1.563 -3.729 -20.171 1.00 81.88 170 GLY A N 1
ATOM 1297 C CA . GLY A 1 170 ? -2.063 -4.586 -21.245 1.00 81.88 170 GLY A CA 1
ATOM 1298 C C . GLY A 1 170 ? -2.811 -5.806 -20.703 1.00 81.88 170 GLY A C 1
ATOM 1299 O O . GLY A 1 170 ? -3.978 -6.012 -21.029 1.00 81.88 170 GLY A O 1
ATOM 1300 N N . VAL A 1 171 ? -2.198 -6.546 -19.773 1.00 81.44 171 VAL A N 1
ATOM 1301 C CA . VAL A 1 171 ? -2.827 -7.715 -19.126 1.00 81.44 171 VAL A CA 1
ATOM 1302 C C . VAL A 1 171 ? -4.103 -7.336 -18.361 1.00 81.44 171 VAL A C 1
ATOM 1304 O O . VAL A 1 171 ? -5.101 -8.059 -18.392 1.00 81.44 171 VAL A O 1
ATOM 1307 N N . ARG A 1 172 ? -4.101 -6.201 -17.651 1.00 74.88 172 ARG A N 1
ATOM 1308 C CA . ARG A 1 172 ? -5.256 -5.759 -16.851 1.00 74.88 172 ARG A CA 1
ATOM 1309 C C . ARG A 1 172 ? -6.431 -5.300 -17.707 1.00 74.88 172 ARG A C 1
ATOM 1311 O O . ARG A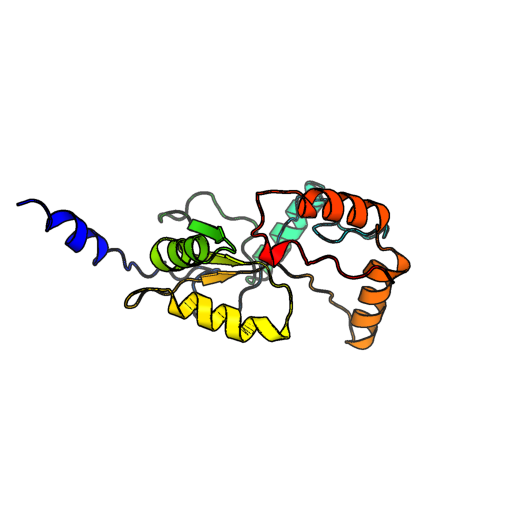 1 172 ? -7.573 -5.526 -17.307 1.00 74.88 172 ARG A O 1
ATOM 1318 N N . LYS A 1 173 ? -6.169 -4.673 -18.855 1.00 68.94 173 LYS A N 1
ATOM 1319 C CA . LYS A 1 173 ? -7.193 -4.144 -19.767 1.00 68.94 173 LYS A CA 1
ATOM 1320 C C . LYS A 1 173 ? -8.138 -5.235 -20.269 1.00 68.94 173 LYS A C 1
ATOM 1322 O O . LYS A 1 173 ? -9.346 -5.010 -20.327 1.00 68.94 173 LYS A O 1
ATOM 1327 N N . ASP A 1 174 ? -7.606 -6.419 -20.547 1.00 67.75 174 ASP A N 1
ATOM 1328 C CA . ASP A 1 174 ? -8.386 -7.541 -21.080 1.00 67.75 174 ASP A CA 1
ATOM 1329 C C . ASP A 1 174 ? -8.926 -8.469 -19.979 1.00 67.75 174 ASP A C 1
ATOM 1331 O O . ASP A 1 174 ? -9.750 -9.352 -20.226 1.00 67.75 174 ASP A O 1
ATOM 1335 N N . SER A 1 175 ? -8.524 -8.237 -18.727 1.00 68.50 175 SER A N 1
ATOM 1336 C CA . SER A 1 175 ? -8.930 -9.059 -17.593 1.00 68.50 175 SER A CA 1
ATOM 1337 C C . SER A 1 175 ? -10.399 -8.852 -17.212 1.00 68.50 175 SER A C 1
ATOM 1339 O O . SER A 1 175 ? -10.872 -7.740 -16.953 1.00 68.50 175 SER A O 1
ATOM 1341 N N . LEU A 1 176 ? -11.126 -9.966 -17.076 1.00 69.56 176 LEU A N 1
ATOM 1342 C CA . LEU A 1 176 ? -12.493 -9.979 -16.547 1.00 69.56 176 LEU A CA 1
ATOM 1343 C C . LEU A 1 176 ? -12.569 -9.730 -15.035 1.00 69.56 176 LEU A C 1
ATOM 1345 O O . LEU A 1 176 ? -13.654 -9.479 -14.515 1.00 69.56 176 LEU A O 1
ATOM 1349 N N . SER A 1 177 ? -11.429 -9.739 -14.344 1.00 66.31 177 SER A N 1
ATOM 1350 C CA . SER A 1 177 ? -11.343 -9.487 -12.904 1.00 66.31 177 SER A CA 1
ATOM 1351 C C . SER A 1 177 ? -11.615 -8.024 -12.532 1.00 66.31 177 SER A C 1
ATOM 1353 O O . SER A 1 177 ? -11.870 -7.730 -11.364 1.00 66.31 177 SER A O 1
ATOM 1355 N N . PHE A 1 178 ? -11.603 -7.106 -13.508 1.00 61.59 178 PHE A N 1
ATOM 1356 C CA . PHE A 1 178 ? -11.932 -5.695 -13.305 1.00 61.59 178 PHE A CA 1
ATOM 1357 C C . PHE A 1 178 ? -13.251 -5.326 -14.004 1.00 61.59 178 PHE A C 1
ATOM 1359 O O . PHE A 1 178 ? -13.458 -5.695 -15.171 1.00 61.59 178 PHE A O 1
ATOM 1366 N N . PRO A 1 179 ? -14.144 -4.565 -13.333 1.00 55.53 179 PRO A N 1
ATOM 1367 C CA . PRO A 1 179 ? -15.337 -4.014 -13.969 1.00 55.53 179 PRO A CA 1
ATOM 1368 C C . PRO A 1 179 ? -14.955 -3.241 -15.230 1.00 55.53 179 PRO A C 1
ATOM 1370 O O . PRO A 1 179 ? -13.950 -2.532 -15.233 1.00 55.53 179 PRO A O 1
ATOM 1373 N N . THR A 1 180 ? -15.758 -3.327 -16.289 1.00 56.88 180 THR A N 1
ATOM 1374 C CA . THR A 1 180 ? -15.493 -2.644 -17.568 1.00 56.88 180 THR A CA 1
ATOM 1375 C C . THR A 1 180 ? -15.294 -1.134 -17.400 1.00 56.88 180 THR A C 1
ATOM 1377 O O . THR A 1 180 ? -14.496 -0.540 -18.118 1.00 56.88 180 THR A O 1
ATOM 1380 N N . SER A 1 181 ? -15.939 -0.529 -16.396 1.00 50.94 181 SER A N 1
ATOM 1381 C CA . SER A 1 181 ? -15.761 0.876 -16.006 1.00 50.94 181 SER A CA 1
ATOM 1382 C C . SER A 1 181 ? -14.360 1.212 -15.475 1.00 50.94 181 SER A C 1
ATOM 1384 O O . SER A 1 181 ? -13.932 2.352 -15.592 1.00 50.94 181 SER A O 1
ATOM 1386 N N . CYS A 1 182 ? -13.633 0.242 -14.913 1.00 45.03 182 CYS A N 1
ATOM 1387 C CA . CYS A 1 182 ? -12.275 0.407 -14.377 1.00 45.03 182 CYS A CA 1
ATOM 1388 C C . CYS A 1 182 ? -11.176 0.020 -15.384 1.00 45.03 182 CYS A C 1
ATOM 1390 O O . CYS A 1 182 ? -10.001 0.253 -15.123 1.00 45.03 182 CYS A O 1
ATOM 1392 N N . ARG A 1 183 ? -11.531 -0.549 -16.547 1.00 54.94 183 ARG A N 1
ATOM 1393 C CA . ARG A 1 183 ? -10.570 -0.954 -17.597 1.00 54.94 183 ARG A CA 1
ATOM 1394 C C . ARG A 1 183 ? -10.014 0.222 -18.411 1.00 54.94 183 ARG A C 1
ATOM 1396 O O . ARG A 1 183 ? -9.131 0.024 -19.236 1.00 54.94 183 ARG A O 1
ATOM 1403 N N . ARG A 1 184 ? -10.530 1.439 -18.192 1.00 46.75 184 ARG A N 1
ATOM 1404 C CA . ARG A 1 184 ? -10.075 2.681 -18.845 1.00 46.75 184 ARG A CA 1
ATOM 1405 C C . ARG A 1 184 ? -8.989 3.438 -18.076 1.00 46.75 184 ARG A C 1
ATOM 1407 O O . ARG A 1 184 ? -8.610 4.513 -18.519 1.00 46.75 184 ARG A O 1
ATOM 1414 N N . CYS A 1 185 ? -8.442 2.891 -16.989 1.00 43.06 185 CYS A N 1
ATOM 1415 C CA . CYS A 1 185 ? -7.232 3.433 -16.359 1.00 43.06 185 CYS A CA 1
ATOM 1416 C C . CYS A 1 185 ? -5.979 3.115 -17.198 1.00 43.06 185 CYS A C 1
ATOM 1418 O O . CYS A 1 185 ? -5.039 2.497 -16.712 1.00 43.06 185 CYS A O 1
ATOM 1420 N N . ALA A 1 186 ? -5.983 3.492 -18.475 1.00 42.31 186 ALA A N 1
ATOM 1421 C CA . ALA A 1 186 ? -4.754 3.728 -19.208 1.00 42.31 186 ALA A CA 1
ATOM 1422 C C . ALA A 1 186 ? -4.441 5.205 -18.974 1.00 42.31 186 ALA A C 1
ATOM 1424 O O . ALA A 1 186 ? -5.077 6.079 -19.562 1.00 42.31 186 ALA A O 1
ATOM 1425 N N . ILE A 1 187 ? -3.539 5.478 -18.033 1.00 41.78 187 ILE A N 1
ATOM 1426 C CA . ILE A 1 187 ? -2.875 6.781 -17.984 1.00 41.78 187 ILE A CA 1
ATOM 1427 C C . ILE A 1 187 ? -2.222 6.937 -19.367 1.00 41.78 187 ILE A C 1
ATOM 1429 O O . ILE A 1 187 ? -1.558 5.989 -19.795 1.00 41.78 187 ILE A O 1
ATOM 1433 N N . PRO A 1 188 ? -2.455 8.033 -20.110 1.00 36.56 188 PRO A N 1
ATOM 1434 C CA . PRO A 1 188 ? -1.740 8.233 -21.357 1.00 36.56 188 PRO A CA 1
ATOM 1435 C C . PRO A 1 188 ? -0.249 8.265 -21.021 1.00 36.56 188 PRO A C 1
ATOM 1437 O O . PRO A 1 188 ? 0.159 9.025 -20.141 1.00 36.56 188 PRO A O 1
ATOM 1440 N N . ALA A 1 189 ? 0.540 7.410 -21.673 1.00 35.19 189 ALA A N 1
ATOM 1441 C CA . ALA A 1 189 ? 1.987 7.575 -21.679 1.00 35.19 189 ALA A CA 1
ATOM 1442 C C . ALA A 1 189 ? 2.320 8.995 -22.195 1.00 35.19 189 ALA A C 1
ATOM 1444 O O . ALA A 1 189 ? 1.538 9.521 -22.999 1.00 35.19 189 ALA A O 1
ATOM 1445 N N . PRO A 1 190 ? 3.395 9.632 -21.695 1.00 42.00 190 PRO A N 1
ATOM 1446 C CA . PRO A 1 190 ? 3.791 10.977 -22.113 1.00 42.00 190 PRO A CA 1
ATOM 1447 C C . PRO A 1 190 ? 4.018 11.098 -23.625 1.00 42.00 190 PRO A C 1
ATOM 1449 O O . PRO A 1 190 ? 4.456 10.105 -24.251 1.00 42.00 190 PRO A O 1
#